Protein AF-S8CCN7-F1 (afdb_monomer_lite)

Secondary structure (DSSP, 8-state):
--HHHHHHHHHHHHHHHHHHHHHHHHSS---SSSSTHHHHHHHHHHHHHHHHHHHHHHHHHHHHHHHTT--HHHHHHHHHHHHHHHHHHHHHH--HHHHHHHHHHHHHHHHTTTTTT-TT-HHHHHHHHHHHHHHHHHHHHTT-HHHHHHHHHHHHHHHHHHHHHHHHHHHHHHHHHHHHHTT--

Structure (mmCIF, N/CA/C/O backbone):
data_AF-S8CCN7-F1
#
_entry.id   AF-S8CCN7-F1
#
loop_
_atom_site.group_PDB
_atom_site.id
_atom_site.type_symbol
_atom_site.label_atom_id
_atom_site.label_alt_id
_atom_site.label_comp_id
_atom_site.label_asym_id
_atom_site.label_entity_id
_atom_site.label_seq_id
_atom_site.pdbx_PDB_ins_code
_atom_site.Cartn_x
_atom_site.Cartn_y
_atom_site.Cartn_z
_atom_site.occupancy
_atom_site.B_iso_or_equiv
_atom_site.auth_seq_id
_atom_site.auth_comp_id
_atom_site.auth_asym_id
_atom_site.auth_atom_id
_atom_site.pdbx_PDB_model_num
ATOM 1 N N . MET A 1 1 ? -3.516 14.968 30.186 1.00 49.75 1 MET A N 1
ATOM 2 C CA . MET A 1 1 ? -3.535 14.458 28.794 1.00 49.75 1 MET A CA 1
ATOM 3 C C . MET A 1 1 ? -3.149 12.986 28.810 1.00 49.75 1 MET A C 1
ATOM 5 O O . MET A 1 1 ? -2.121 12.656 29.384 1.00 49.75 1 MET A O 1
ATOM 9 N N . SER A 1 2 ? -3.995 12.094 28.286 1.00 58.38 2 SER A N 1
ATOM 10 C CA . SER A 1 2 ? -3.750 10.644 28.341 1.00 58.38 2 SER A CA 1
ATOM 11 C C . SER A 1 2 ? -2.567 10.245 27.453 1.00 58.38 2 SER A C 1
ATOM 13 O O . SER A 1 2 ? -2.452 10.704 26.318 1.00 58.38 2 SER A O 1
ATOM 15 N N . LYS A 1 3 ? -1.718 9.335 27.942 1.00 61.88 3 LYS A N 1
ATOM 16 C CA . LYS A 1 3 ? -0.540 8.791 27.238 1.00 61.88 3 LYS A CA 1
ATOM 17 C C . LYS A 1 3 ? -0.885 8.142 25.880 1.00 61.88 3 LYS A C 1
ATOM 19 O O . LYS A 1 3 ? -0.005 7.988 25.042 1.00 61.88 3 LYS A O 1
ATOM 24 N N . GLY A 1 4 ? -2.146 7.758 25.651 1.00 65.00 4 GLY A N 1
ATOM 25 C CA . GLY A 1 4 ? -2.631 7.228 24.365 1.00 65.00 4 GLY A CA 1
ATOM 26 C C . GLY A 1 4 ? -2.910 8.293 23.294 1.00 65.00 4 GLY A C 1
ATOM 27 O O . GLY A 1 4 ? -2.811 8.002 22.101 1.00 65.00 4 GLY A O 1
ATOM 28 N N . ASP A 1 5 ? -3.202 9.529 23.705 1.00 74.00 5 ASP A N 1
ATOM 29 C CA . ASP A 1 5 ? -3.479 10.647 22.792 1.00 74.00 5 ASP A CA 1
ATOM 30 C C . ASP A 1 5 ? -2.179 11.180 22.160 1.00 74.00 5 ASP A C 1
ATOM 32 O O . ASP A 1 5 ? -2.113 11.465 20.964 1.00 74.00 5 ASP A O 1
ATOM 36 N N . ASP A 1 6 ? -1.095 11.194 22.940 1.00 87.31 6 ASP A N 1
ATOM 37 C CA . ASP A 1 6 ? 0.254 11.550 22.479 1.00 87.31 6 ASP A CA 1
ATOM 38 C C . ASP A 1 6 ? 0.802 10.564 21.425 1.00 87.31 6 ASP A C 1
ATOM 40 O O . ASP A 1 6 ? 1.363 10.956 20.396 1.00 87.31 6 ASP A O 1
ATOM 44 N N . VAL A 1 7 ? 0.546 9.266 21.624 1.00 91.00 7 VAL A N 1
ATOM 45 C CA . VAL A 1 7 ? 0.937 8.202 20.685 1.00 91.00 7 VAL A CA 1
ATOM 46 C C . VAL A 1 7 ? 0.217 8.346 19.342 1.00 91.00 7 VAL A C 1
ATOM 48 O O . VAL A 1 7 ? 0.836 8.223 18.283 1.00 91.00 7 VAL A O 1
ATOM 51 N N . SER A 1 8 ? -1.086 8.641 19.371 1.00 91.38 8 SER A N 1
ATOM 52 C CA . SER A 1 8 ? -1.889 8.842 18.158 1.00 91.38 8 SER A CA 1
ATOM 53 C C . SER A 1 8 ? -1.428 10.074 17.372 1.00 91.38 8 SER A C 1
ATOM 55 O O . SER A 1 8 ? -1.201 9.993 16.163 1.00 91.38 8 SER A O 1
ATOM 57 N N . LYS A 1 9 ? -1.193 11.200 18.058 1.00 92.44 9 LYS A N 1
ATOM 58 C CA . LYS A 1 9 ? -0.672 12.436 17.448 1.00 92.44 9 LYS A CA 1
ATOM 59 C C . LYS A 1 9 ? 0.692 12.221 16.798 1.00 92.44 9 LYS A C 1
ATOM 61 O O . LYS A 1 9 ? 0.896 12.608 15.647 1.00 92.44 9 LYS A O 1
ATOM 66 N N . THR A 1 10 ? 1.597 11.539 17.497 1.00 94.06 10 THR A N 1
ATOM 67 C CA . THR A 1 10 ? 2.922 11.197 16.968 1.00 94.06 10 THR A CA 1
ATOM 68 C C . THR A 1 10 ? 2.819 10.306 15.730 1.00 94.06 10 THR A C 1
ATOM 70 O O . THR A 1 10 ? 3.492 10.559 14.729 1.00 94.06 10 THR A O 1
ATOM 73 N N . PHE A 1 11 ? 1.950 9.291 15.759 1.00 95.00 11 PHE A N 1
ATOM 74 C CA . PHE A 1 11 ? 1.712 8.422 14.608 1.00 95.00 11 PHE A CA 1
ATOM 75 C C . PHE A 1 11 ? 1.198 9.202 13.392 1.00 95.00 11 PHE A C 1
ATOM 77 O O . PHE A 1 11 ? 1.759 9.058 12.306 1.00 95.00 11 PHE A O 1
ATOM 84 N N . ARG A 1 12 ? 0.197 10.077 13.570 1.00 93.94 12 ARG A N 1
ATOM 85 C CA . ARG A 1 12 ? -0.332 10.914 12.479 1.00 93.94 12 ARG A CA 1
ATOM 86 C C . ARG A 1 12 ? 0.737 11.838 11.899 1.00 93.94 12 ARG A C 1
ATOM 88 O O . ARG A 1 12 ? 0.907 11.877 10.684 1.00 93.94 12 ARG A O 1
ATOM 95 N N . ALA A 1 13 ? 1.534 12.487 12.746 1.00 95.25 13 ALA A N 1
ATOM 96 C CA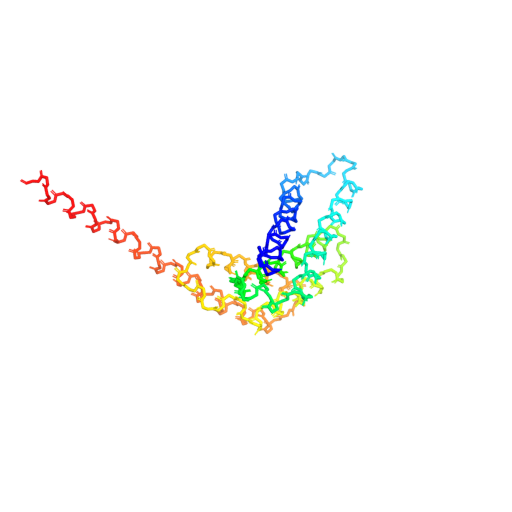 . ALA A 1 13 ? 2.633 13.339 12.292 1.00 95.25 13 ALA A CA 1
ATOM 97 C C . ALA A 1 13 ? 3.693 12.559 11.487 1.00 95.25 13 ALA A C 1
ATOM 99 O O . ALA A 1 13 ? 4.213 13.056 10.482 1.00 95.25 13 ALA A O 1
ATOM 100 N N . LEU A 1 14 ? 4.014 11.324 11.898 1.00 95.44 14 LEU A N 1
ATOM 101 C CA . LEU A 1 14 ? 4.907 10.439 11.144 1.00 95.44 14 LEU A CA 1
ATOM 102 C C . LEU A 1 14 ? 4.294 10.027 9.799 1.00 95.44 14 LEU A C 1
ATOM 104 O O . LEU A 1 14 ? 5.003 10.050 8.791 1.00 95.44 14 LEU A O 1
ATOM 108 N N . ALA A 1 15 ? 3.003 9.688 9.779 1.00 94.06 15 ALA A N 1
ATOM 109 C CA . ALA A 1 15 ? 2.279 9.291 8.575 1.00 94.06 15 ALA A CA 1
ATOM 110 C C . ALA A 1 15 ? 2.236 10.425 7.546 1.00 94.06 15 ALA A C 1
ATOM 112 O O . ALA A 1 15 ? 2.647 10.237 6.402 1.00 94.06 15 ALA A O 1
ATOM 113 N N . GLU A 1 16 ? 1.860 11.631 7.966 1.00 94.12 16 GLU A N 1
ATOM 114 C CA . GLU A 1 16 ? 1.855 12.803 7.095 1.00 94.12 16 GLU A CA 1
ATOM 115 C C . GLU A 1 16 ? 3.254 13.148 6.572 1.00 94.12 16 GLU A C 1
ATOM 117 O O . GLU A 1 16 ? 3.427 13.497 5.405 1.00 94.12 16 GLU A O 1
ATOM 122 N N . LYS A 1 17 ? 4.285 13.041 7.420 1.00 93.81 17 LYS A N 1
ATOM 123 C CA . LYS A 1 17 ? 5.671 13.283 7.000 1.00 93.81 17 LYS A CA 1
ATOM 124 C C . LYS A 1 17 ? 6.129 12.266 5.953 1.00 93.81 17 LYS A C 1
ATOM 126 O O . LYS A 1 17 ? 6.856 12.647 5.033 1.00 93.81 17 LYS A O 1
ATOM 131 N N . ALA A 1 18 ? 5.739 11.001 6.097 1.00 93.56 18 ALA A N 1
ATOM 132 C CA . ALA A 1 18 ? 6.031 9.956 5.124 1.00 93.56 18 ALA A CA 1
ATOM 133 C C . ALA A 1 18 ? 5.281 10.197 3.804 1.00 93.56 18 ALA A C 1
ATOM 135 O O . ALA A 1 18 ? 5.908 10.154 2.748 1.00 93.56 18 ALA A O 1
ATOM 136 N N . GLU A 1 19 ? 3.995 10.558 3.858 1.00 91.50 19 GLU A N 1
ATOM 137 C CA . GLU A 1 19 ? 3.186 10.826 2.662 1.00 91.50 19 GLU A CA 1
ATOM 138 C C . GLU A 1 19 ? 3.668 12.068 1.900 1.00 91.50 19 GLU A C 1
ATOM 140 O O . GLU A 1 19 ? 3.798 12.020 0.680 1.00 91.50 19 GLU A O 1
ATOM 145 N N . ARG A 1 20 ? 4.039 13.159 2.589 1.00 90.31 20 ARG A N 1
ATOM 146 C CA . ARG A 1 20 ? 4.643 14.339 1.935 1.00 90.31 20 ARG A CA 1
ATOM 147 C C . ARG A 1 20 ? 5.907 13.967 1.162 1.00 90.31 20 ARG A C 1
ATOM 149 O O . ARG A 1 20 ? 6.091 14.382 0.024 1.00 90.31 20 ARG A O 1
ATOM 156 N N . LYS A 1 21 ? 6.765 13.142 1.768 1.00 88.62 21 LYS A N 1
ATOM 157 C CA . LYS A 1 21 ? 7.971 12.622 1.112 1.00 88.62 21 LYS A CA 1
ATOM 158 C C . LYS A 1 21 ? 7.631 11.714 -0.071 1.00 88.62 21 LYS A C 1
ATOM 160 O O . LYS A 1 21 ? 8.302 11.788 -1.095 1.00 88.62 21 LYS A O 1
ATOM 165 N N . PHE A 1 22 ? 6.595 10.888 0.061 1.00 87.00 22 PHE A N 1
ATOM 166 C CA . PHE A 1 22 ? 6.109 10.018 -1.005 1.00 87.00 22 PHE A CA 1
ATOM 167 C C . PHE A 1 22 ? 5.604 10.810 -2.215 1.00 87.00 22 PHE A C 1
ATOM 169 O O . PHE A 1 22 ? 5.966 10.491 -3.347 1.00 87.00 22 PHE A O 1
ATOM 176 N N . ALA A 1 23 ? 4.807 11.856 -1.984 1.00 84.38 23 ALA A N 1
ATOM 177 C CA . ALA A 1 23 ? 4.269 12.713 -3.037 1.00 84.38 23 ALA A CA 1
ATOM 178 C C . ALA A 1 23 ? 5.390 13.337 -3.882 1.00 84.38 23 ALA A C 1
ATOM 180 O O . ALA A 1 23 ? 5.355 13.238 -5.104 1.00 84.38 23 ALA A O 1
ATOM 181 N N . CYS A 1 24 ? 6.456 13.834 -3.243 1.00 77.12 24 CYS A N 1
ATOM 182 C CA . CYS A 1 24 ? 7.631 14.359 -3.946 1.00 77.12 24 CYS A CA 1
ATOM 183 C C . CYS A 1 24 ? 8.301 13.339 -4.885 1.00 77.12 24 CYS A C 1
ATOM 185 O O . CYS A 1 24 ? 8.854 13.733 -5.904 1.00 77.12 24 CYS A O 1
ATOM 187 N N . VAL A 1 25 ? 8.270 12.041 -4.560 1.00 71.75 25 VAL A N 1
ATOM 188 C CA . VAL A 1 25 ? 8.833 10.988 -5.428 1.00 71.75 25 VAL A CA 1
ATOM 189 C C . VAL A 1 25 ? 7.899 10.635 -6.575 1.00 71.75 25 VAL A C 1
ATOM 191 O O . VAL A 1 25 ? 8.372 10.333 -7.667 1.00 71.75 25 VAL A O 1
ATOM 194 N N . ARG A 1 26 ? 6.587 10.651 -6.331 1.00 69.00 26 ARG A N 1
ATOM 195 C CA . ARG A 1 26 ? 5.574 10.381 -7.356 1.00 69.00 26 ARG A CA 1
ATOM 196 C C . ARG A 1 26 ? 5.530 11.487 -8.410 1.00 69.00 26 ARG A C 1
ATOM 198 O O . ARG A 1 26 ? 5.395 11.177 -9.585 1.00 69.00 26 ARG A O 1
ATOM 205 N N . ASP A 1 27 ? 5.628 12.740 -7.977 1.00 66.00 27 ASP A N 1
ATOM 206 C CA . ASP A 1 27 ? 5.422 13.917 -8.828 1.00 66.00 27 ASP A CA 1
ATOM 207 C C . ASP A 1 27 ? 6.727 14.398 -9.505 1.00 66.00 27 ASP A C 1
ATOM 209 O O . ASP A 1 27 ? 6.722 15.379 -10.245 1.00 66.00 27 ASP A O 1
ATOM 213 N N . ALA A 1 28 ? 7.854 13.712 -9.275 1.00 60.56 28 ALA A N 1
ATOM 214 C CA . ALA A 1 28 ? 9.127 14.025 -9.918 1.00 60.56 28 ALA A CA 1
ATOM 215 C C . ALA A 1 28 ? 9.116 13.615 -11.411 1.00 60.56 28 ALA A C 1
ATOM 217 O O . ALA A 1 28 ? 8.760 12.473 -11.720 1.00 60.56 28 ALA A O 1
ATOM 218 N N . PRO A 1 29 ? 9.535 14.493 -12.346 1.00 54.28 29 PRO A N 1
ATOM 219 C CA . PRO A 1 29 ? 9.544 14.175 -13.770 1.00 54.28 29 PRO A CA 1
ATOM 220 C C . PRO A 1 29 ? 10.466 12.988 -14.093 1.00 54.28 29 PRO A C 1
ATOM 222 O O . PRO A 1 29 ? 11.625 12.951 -13.683 1.00 54.28 29 PRO A O 1
ATOM 225 N N . LEU A 1 30 ? 9.963 12.042 -14.891 1.00 53.56 30 LEU A N 1
ATOM 226 C CA . LEU A 1 30 ? 10.676 10.842 -15.359 1.00 53.56 30 LEU A CA 1
ATOM 227 C C . LEU A 1 30 ? 11.621 11.116 -16.550 1.00 53.56 30 LEU A C 1
ATOM 229 O O . LEU A 1 30 ? 11.896 10.212 -17.336 1.00 53.56 30 LEU A O 1
ATOM 233 N N . HIS A 1 31 ? 12.090 12.354 -16.743 1.00 52.34 31 HIS A N 1
ATOM 234 C CA . HIS A 1 31 ? 12.816 12.695 -17.968 1.00 52.34 31 HIS A CA 1
ATOM 235 C C . HIS A 1 31 ? 14.206 12.019 -18.023 1.00 52.34 31 HIS A C 1
ATOM 237 O O . HIS A 1 31 ? 14.948 12.101 -17.041 1.00 52.34 31 HIS A O 1
ATOM 243 N N . PRO A 1 32 ? 14.599 11.381 -19.148 1.00 47.88 32 PRO A N 1
ATOM 244 C CA . PRO A 1 32 ? 15.763 10.483 -19.184 1.00 47.88 32 PRO A CA 1
ATOM 245 C C . PRO A 1 32 ? 17.115 11.189 -19.371 1.00 47.88 32 PRO A C 1
ATOM 247 O O . PRO A 1 32 ? 18.158 10.549 -19.280 1.00 47.88 32 PRO A O 1
ATOM 250 N N . TYR A 1 33 ? 17.124 12.495 -19.642 1.00 50.03 33 TYR A N 1
ATOM 251 C CA . TYR A 1 33 ? 18.334 13.242 -19.988 1.00 50.03 33 TYR A CA 1
ATOM 252 C C . TYR A 1 33 ? 18.689 14.242 -18.887 1.00 50.03 33 TYR A C 1
ATOM 254 O O . TYR A 1 33 ? 18.195 15.364 -18.870 1.00 50.03 33 TYR A O 1
ATOM 262 N N . GLY A 1 34 ? 19.569 13.828 -17.974 1.00 42.38 34 GLY A N 1
ATOM 263 C CA . GLY A 1 34 ? 20.321 14.752 -17.122 1.00 42.38 34 GLY A CA 1
ATOM 264 C C . GLY A 1 34 ? 20.433 14.305 -15.672 1.00 42.38 34 GLY A C 1
ATOM 265 O O . GLY A 1 34 ? 19.549 14.586 -14.884 1.00 42.38 34 GLY A O 1
ATOM 266 N N . GLY A 1 35 ? 21.522 13.631 -15.291 1.00 47.31 35 GLY A N 1
ATOM 267 C CA . GLY A 1 35 ? 22.090 13.657 -13.925 1.00 47.31 35 GLY A CA 1
ATOM 268 C C . GLY A 1 35 ? 21.231 13.239 -12.709 1.00 47.31 35 GLY A C 1
ATOM 269 O O . GLY A 1 35 ? 21.732 13.254 -11.586 1.00 47.31 35 GLY A O 1
ATOM 270 N N . PHE A 1 36 ? 19.963 12.854 -12.877 1.00 52.34 36 PHE A N 1
ATOM 271 C CA . PHE A 1 36 ? 19.000 12.678 -11.780 1.00 52.34 36 PHE A CA 1
ATOM 272 C C . PHE A 1 36 ? 19.089 11.326 -11.050 1.00 52.34 36 PHE A C 1
ATOM 274 O O . PHE A 1 36 ? 18.435 11.153 -10.021 1.00 52.34 36 PHE A O 1
ATOM 281 N N . GLY A 1 37 ? 19.902 10.372 -11.520 1.00 55.53 37 GLY A N 1
ATOM 282 C CA . GLY A 1 37 ? 19.988 9.019 -10.945 1.00 55.53 37 GLY A CA 1
ATOM 283 C C . GLY A 1 37 ? 20.401 8.980 -9.464 1.00 55.53 37 GLY A C 1
ATOM 284 O O . GLY A 1 37 ? 19.784 8.268 -8.665 1.00 55.53 37 GLY A O 1
ATOM 285 N N . LEU A 1 38 ? 21.380 9.804 -9.059 1.00 56.19 38 LEU A N 1
ATOM 286 C CA . LEU A 1 38 ? 21.781 9.911 -7.648 1.00 56.19 38 LEU A CA 1
ATOM 287 C C . LEU A 1 38 ? 20.693 10.577 -6.800 1.00 56.19 38 LEU A C 1
ATOM 289 O O . LEU A 1 38 ? 20.313 10.045 -5.757 1.00 56.19 38 LEU A O 1
ATOM 293 N N . HIS A 1 39 ? 20.150 11.707 -7.259 1.00 60.34 39 HIS A N 1
ATOM 294 C CA . HIS A 1 39 ? 19.103 12.441 -6.543 1.00 60.34 39 HIS A CA 1
ATOM 295 C C . HIS A 1 39 ? 17.882 11.549 -6.291 1.00 60.34 39 HIS A C 1
ATOM 297 O O . HIS A 1 39 ? 17.375 11.487 -5.172 1.00 60.34 39 HIS A O 1
ATOM 303 N N . GLN A 1 40 ? 17.462 10.773 -7.291 1.00 65.44 40 GLN A N 1
ATOM 304 C CA . GLN A 1 40 ? 16.336 9.846 -7.187 1.00 65.44 40 GLN A CA 1
ATOM 305 C C . GLN A 1 40 ? 16.582 8.675 -6.224 1.00 65.44 40 GLN A C 1
ATOM 307 O O . GLN A 1 40 ? 15.655 8.280 -5.509 1.00 65.44 40 GLN A O 1
ATOM 312 N N . THR A 1 41 ? 17.812 8.163 -6.155 1.00 70.38 41 THR A N 1
ATOM 313 C CA . THR A 1 41 ? 18.219 7.151 -5.166 1.00 70.38 41 THR A CA 1
ATOM 314 C C . THR A 1 41 ? 18.186 7.730 -3.748 1.00 70.38 41 THR A C 1
ATOM 316 O O . THR A 1 41 ? 17.607 7.129 -2.840 1.00 70.38 41 THR A O 1
ATOM 319 N N . HIS A 1 42 ? 18.695 8.951 -3.552 1.00 76.12 42 HIS A N 1
ATOM 320 C CA . HIS A 1 42 ? 18.599 9.656 -2.269 1.00 76.12 42 HIS A CA 1
ATOM 321 C C . HIS A 1 42 ? 17.146 9.918 -1.847 1.00 76.12 42 HIS A C 1
ATOM 323 O O . HIS A 1 42 ? 16.803 9.741 -0.674 1.00 76.12 42 HIS A O 1
ATOM 329 N N . PHE A 1 43 ? 16.265 10.292 -2.782 1.00 79.12 43 PHE A N 1
ATOM 330 C CA . PHE A 1 43 ? 14.839 10.435 -2.494 1.00 79.12 43 PHE A CA 1
ATOM 331 C C . PHE A 1 43 ? 14.219 9.106 -2.058 1.00 79.12 43 PHE A C 1
ATOM 333 O O . PHE A 1 43 ? 13.578 9.074 -1.007 1.00 79.12 43 PHE A O 1
ATOM 340 N N . PHE A 1 44 ? 14.465 8.009 -2.786 1.00 82.75 44 PHE A N 1
ATOM 341 C CA . PHE A 1 44 ? 13.994 6.673 -2.407 1.00 82.75 44 PHE A CA 1
ATOM 342 C C . PHE A 1 44 ? 14.415 6.312 -0.977 1.00 82.75 44 PHE A C 1
ATOM 344 O O . PHE A 1 44 ? 13.552 6.019 -0.149 1.00 82.75 44 PHE A O 1
ATOM 351 N N . HIS A 1 45 ? 15.704 6.433 -0.642 1.00 86.81 45 HIS A N 1
ATOM 352 C CA . HIS A 1 45 ? 16.194 6.150 0.711 1.00 86.81 45 HIS A CA 1
ATOM 353 C C . HIS A 1 45 ? 15.518 7.019 1.778 1.00 86.81 45 HIS A C 1
ATOM 355 O O . HIS A 1 45 ? 15.176 6.530 2.857 1.00 86.81 45 HIS A O 1
ATOM 361 N N . ASN A 1 46 ? 15.278 8.298 1.484 1.00 89.56 46 ASN A N 1
ATOM 362 C CA . ASN A 1 46 ? 14.624 9.222 2.406 1.00 89.56 46 ASN A CA 1
ATOM 363 C C . ASN A 1 46 ? 13.153 8.872 2.665 1.00 89.56 46 ASN A C 1
ATOM 365 O O . ASN A 1 46 ? 12.696 8.975 3.809 1.00 89.56 46 ASN A O 1
ATOM 369 N N . VAL A 1 47 ? 12.404 8.486 1.627 1.00 92.19 47 VAL A N 1
ATOM 370 C CA . VAL A 1 47 ? 10.999 8.072 1.769 1.00 92.19 47 VAL A CA 1
ATOM 371 C C . VAL A 1 47 ? 10.923 6.716 2.456 1.00 92.19 47 VAL A C 1
ATOM 373 O O . VAL A 1 47 ? 10.180 6.564 3.425 1.00 92.19 47 VAL A O 1
ATOM 376 N N . PHE A 1 48 ? 11.754 5.764 2.030 1.00 91.25 48 PHE A N 1
ATOM 377 C CA . PHE A 1 48 ? 11.820 4.432 2.616 1.00 91.25 48 PHE A CA 1
ATOM 378 C C . PHE A 1 48 ? 12.123 4.504 4.114 1.00 91.25 48 PHE A C 1
ATOM 380 O O . PHE A 1 48 ? 11.359 3.986 4.922 1.00 91.25 48 PHE A O 1
ATOM 387 N N . LYS A 1 49 ? 13.140 5.277 4.521 1.00 94.06 49 LYS A N 1
ATOM 388 C CA . LYS A 1 49 ? 13.466 5.502 5.940 1.00 94.06 49 LYS A CA 1
ATOM 389 C C . LYS A 1 49 ? 12.293 6.089 6.734 1.00 94.06 49 LYS A C 1
ATOM 391 O O . LYS A 1 49 ? 12.104 5.726 7.897 1.00 94.06 49 LYS A O 1
ATOM 396 N N . ALA A 1 50 ? 11.505 6.987 6.137 1.00 95.62 50 ALA A N 1
ATOM 397 C CA . ALA A 1 50 ? 10.324 7.552 6.787 1.00 95.62 50 ALA A CA 1
ATOM 398 C C . ALA A 1 50 ? 9.228 6.494 7.002 1.00 95.62 50 ALA A C 1
ATOM 400 O O . ALA A 1 50 ? 8.717 6.383 8.118 1.00 95.62 50 ALA A O 1
ATOM 401 N N . TYR A 1 51 ? 8.924 5.677 5.987 1.00 94.69 51 TYR A N 1
ATOM 402 C CA . TYR A 1 51 ? 7.946 4.593 6.117 1.00 94.69 51 TYR A CA 1
ATOM 403 C C . TYR A 1 51 ? 8.420 3.470 7.039 1.00 94.69 51 TYR A C 1
ATOM 405 O O . TYR A 1 51 ? 7.622 2.989 7.835 1.00 94.69 51 TYR A O 1
ATOM 413 N N . THR A 1 52 ? 9.699 3.090 7.027 1.00 93.19 52 THR A N 1
ATOM 414 C CA . THR A 1 52 ? 10.237 2.085 7.960 1.00 93.19 52 THR A CA 1
ATOM 415 C C . THR A 1 52 ? 10.112 2.556 9.407 1.00 93.19 52 THR A C 1
ATOM 417 O O . THR A 1 52 ? 9.710 1.785 10.279 1.00 93.19 52 THR A O 1
ATOM 420 N N . ARG A 1 53 ? 10.389 3.841 9.676 1.00 95.75 53 ARG A N 1
ATOM 421 C CA . ARG A 1 53 ? 10.184 4.433 11.007 1.00 95.75 53 ARG A CA 1
ATOM 422 C C . ARG A 1 53 ? 8.707 4.424 11.408 1.00 95.75 53 ARG A C 1
ATOM 424 O O . ARG A 1 53 ? 8.402 4.054 12.538 1.00 95.75 53 ARG A O 1
ATOM 431 N N . LEU A 1 54 ? 7.810 4.811 10.501 1.00 96.25 54 LEU A N 1
ATOM 432 C CA . LEU A 1 54 ? 6.362 4.780 10.728 1.00 96.25 54 LEU A CA 1
ATOM 433 C C . LEU A 1 54 ? 5.865 3.354 11.012 1.00 96.25 54 LEU A C 1
ATOM 435 O O . LEU A 1 54 ? 5.134 3.131 11.974 1.00 96.25 54 LEU A O 1
ATOM 439 N N . TRP A 1 55 ? 6.304 2.384 10.210 1.00 94.44 55 TRP A N 1
ATOM 440 C CA . TRP A 1 55 ? 5.941 0.976 10.341 1.00 94.44 55 TRP A CA 1
ATOM 441 C C . TRP A 1 55 ? 6.413 0.385 11.669 1.00 94.44 55 TRP A C 1
ATOM 443 O O . TRP A 1 55 ? 5.649 -0.288 12.358 1.00 94.44 55 TRP A O 1
ATOM 453 N N . LYS A 1 56 ? 7.655 0.678 12.072 1.00 95.62 56 LYS A N 1
ATOM 454 C CA . LYS A 1 56 ? 8.186 0.275 13.378 1.00 95.62 56 LYS A CA 1
ATOM 455 C C . LYS A 1 56 ? 7.373 0.887 14.523 1.00 95.62 56 LYS A C 1
ATOM 457 O O . LYS A 1 56 ? 6.923 0.156 15.399 1.00 95.62 56 LYS A O 1
ATOM 462 N N . TYR A 1 57 ? 7.096 2.192 14.457 1.00 96.06 57 TYR A N 1
ATOM 463 C CA . TYR A 1 57 ? 6.317 2.888 15.483 1.00 96.06 57 TYR A CA 1
ATOM 464 C C . TYR A 1 57 ? 4.910 2.298 15.652 1.00 96.06 57 TYR A C 1
ATOM 466 O O . TYR A 1 57 ? 4.451 2.128 16.785 1.00 96.06 57 TYR A O 1
ATOM 474 N N . GLN A 1 58 ? 4.237 1.948 14.546 1.00 95.19 58 GLN A N 1
ATOM 475 C CA . GLN A 1 58 ? 2.912 1.327 14.619 1.00 95.19 58 GLN A CA 1
ATOM 476 C C . GLN A 1 58 ? 2.975 -0.051 15.277 1.00 95.19 58 GLN A C 1
ATOM 478 O O . GLN A 1 58 ? 2.140 -0.351 16.122 1.00 95.19 58 GLN A O 1
ATOM 483 N N . GLN A 1 59 ? 3.970 -0.878 14.938 1.00 93.75 59 GLN A N 1
ATOM 484 C CA . GLN A 1 59 ? 4.102 -2.220 15.515 1.00 93.75 59 GLN A CA 1
ATOM 485 C C . GLN A 1 59 ? 4.325 -2.170 17.032 1.00 93.75 59 GLN A C 1
ATOM 487 O O . GLN A 1 59 ? 3.668 -2.905 17.764 1.00 93.75 59 GLN A O 1
ATOM 492 N N . GLU A 1 60 ? 5.176 -1.258 17.506 1.00 95.50 60 GLU A N 1
ATOM 493 C CA . GLU A 1 60 ? 5.491 -1.092 18.933 1.00 95.50 60 GLU A CA 1
ATOM 494 C C . GLU A 1 60 ? 4.314 -0.535 19.752 1.00 95.50 60 GLU A C 1
ATOM 496 O O . GLU A 1 60 ? 4.180 -0.832 20.938 1.00 95.50 60 GLU A O 1
ATOM 501 N N . ASN A 1 61 ? 3.437 0.264 19.135 1.00 94.00 61 ASN A N 1
ATOM 502 C CA . ASN A 1 61 ? 2.340 0.954 19.824 1.00 94.00 61 ASN A CA 1
ATOM 503 C C . ASN A 1 61 ? 0.945 0.472 19.402 1.00 94.00 61 ASN A C 1
ATOM 505 O O . ASN A 1 61 ? -0.058 1.125 19.699 1.00 94.00 61 ASN A O 1
ATOM 509 N N . ARG A 1 62 ? 0.867 -0.684 18.736 1.00 90.06 62 ARG A N 1
ATOM 510 C CA . ARG A 1 62 ? -0.330 -1.182 18.049 1.00 90.06 62 ARG A CA 1
ATOM 511 C C . ARG A 1 62 ? -1.590 -1.189 18.919 1.00 90.06 62 ARG A C 1
ATOM 513 O O . ARG A 1 62 ? -2.631 -0.712 18.479 1.00 90.06 62 ARG A O 1
ATOM 520 N N . ALA A 1 63 ? -1.497 -1.702 20.147 1.00 91.38 63 ALA A N 1
ATOM 521 C CA . ALA A 1 63 ? -2.641 -1.788 21.060 1.00 91.38 63 ALA A CA 1
ATOM 522 C C . ALA A 1 63 ? -3.201 -0.402 21.422 1.00 91.38 63 ALA A C 1
ATOM 524 O O . ALA A 1 63 ? -4.410 -0.189 21.391 1.00 91.38 63 ALA A O 1
ATOM 525 N N . LYS A 1 64 ? -2.315 0.565 21.692 1.00 93.75 64 LYS A N 1
ATOM 526 C CA . LYS A 1 64 ? -2.702 1.946 22.011 1.00 93.75 64 LYS A CA 1
ATOM 527 C C . LYS A 1 64 ? -3.298 2.647 20.797 1.00 93.75 64 LYS A C 1
ATOM 529 O O . LYS A 1 64 ? -4.289 3.346 20.932 1.00 93.75 64 LYS A O 1
ATOM 534 N N . LEU A 1 65 ? -2.721 2.435 19.615 1.00 92.44 65 LEU A N 1
ATOM 535 C CA . LEU A 1 65 ? -3.230 3.023 18.378 1.00 92.44 65 LEU A CA 1
ATOM 536 C C . LEU A 1 65 ? -4.631 2.505 18.040 1.00 92.44 65 LEU A C 1
ATOM 538 O O . LEU A 1 65 ? -5.497 3.307 17.704 1.00 92.44 65 LEU A O 1
ATOM 542 N N . MET A 1 66 ? -4.876 1.198 18.191 1.00 90.56 66 MET A N 1
ATOM 543 C CA . MET A 1 66 ? -6.218 0.634 18.018 1.00 90.56 66 MET A CA 1
ATOM 544 C C . MET A 1 66 ? -7.211 1.192 19.043 1.00 90.56 66 MET A C 1
ATOM 546 O O . MET A 1 66 ? -8.317 1.563 18.664 1.00 90.56 66 MET A O 1
ATOM 550 N N . ALA A 1 67 ? -6.811 1.328 20.313 1.00 90.62 67 ALA A N 1
ATOM 551 C CA . ALA 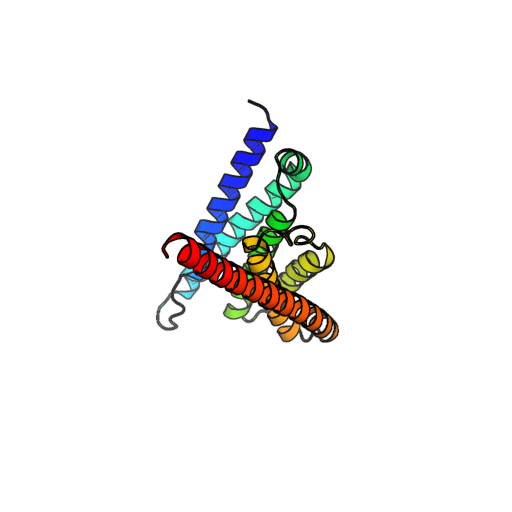A 1 67 ? -7.650 1.952 21.341 1.00 90.62 67 ALA A CA 1
ATOM 552 C C . ALA A 1 67 ? -7.966 3.430 21.036 1.00 90.62 67 ALA A C 1
ATOM 554 O O . ALA A 1 67 ? -9.053 3.905 21.346 1.00 90.62 67 ALA A O 1
ATOM 555 N N . SER A 1 68 ? -7.046 4.139 20.377 1.00 90.56 68 SER A N 1
ATOM 556 C CA . SER A 1 68 ? -7.230 5.518 19.907 1.00 90.56 68 SER A CA 1
ATOM 557 C C . SER A 1 68 ? -7.966 5.624 18.557 1.00 90.56 68 SER A C 1
ATOM 559 O O . SER A 1 68 ? -8.042 6.717 17.995 1.00 90.56 68 SER A O 1
ATOM 561 N N . GLY A 1 69 ? -8.497 4.517 18.022 1.00 89.69 69 GLY A N 1
ATOM 562 C CA . GLY A 1 69 ? -9.350 4.499 16.830 1.00 89.69 69 GLY A CA 1
ATOM 563 C C . GLY A 1 69 ? -8.653 4.206 15.497 1.00 89.69 69 GLY A C 1
ATOM 564 O O . GLY A 1 69 ? -9.315 4.307 14.463 1.00 89.69 69 GLY A O 1
ATOM 565 N N . LEU A 1 70 ? -7.365 3.828 15.494 1.00 91.25 70 LEU A N 1
ATOM 566 C CA . LEU A 1 70 ? -6.650 3.431 14.274 1.00 91.25 70 LEU A CA 1
ATOM 567 C C . LEU A 1 70 ? -7.347 2.240 13.608 1.00 91.25 70 LEU A C 1
ATOM 569 O O . LEU A 1 70 ? -7.492 1.168 14.203 1.00 91.25 70 LEU A O 1
ATOM 573 N N . GLN A 1 71 ? -7.726 2.414 12.350 1.00 91.56 71 GLN A N 1
ATOM 574 C CA . GLN A 1 71 ? -8.428 1.408 11.574 1.00 91.56 71 GLN A CA 1
ATOM 575 C C . GLN A 1 71 ? -7.459 0.451 10.875 1.00 91.56 71 GLN A C 1
ATOM 577 O O . GLN A 1 71 ? -6.325 0.785 10.527 1.00 91.56 71 GLN A O 1
ATOM 582 N N . ARG A 1 72 ? -7.926 -0.773 10.605 1.00 92.19 72 ARG A N 1
ATOM 583 C CA . ARG A 1 72 ? -7.121 -1.798 9.916 1.00 92.19 72 ARG A CA 1
ATOM 584 C C . ARG A 1 72 ? -6.705 -1.362 8.510 1.00 92.19 72 ARG A C 1
ATOM 586 O O . ARG A 1 72 ? -5.563 -1.609 8.123 1.00 92.19 72 ARG A O 1
ATOM 593 N N . TRP A 1 73 ? -7.589 -0.683 7.782 1.00 92.75 73 TRP A N 1
ATOM 594 C CA . TRP A 1 73 ? -7.317 -0.237 6.416 1.00 92.75 73 TRP A CA 1
ATOM 595 C C . TRP A 1 73 ? -6.189 0.803 6.354 1.00 92.75 73 TRP A C 1
ATOM 597 O O . TRP A 1 73 ? -5.434 0.803 5.387 1.00 92.75 73 TRP A O 1
ATOM 607 N N . GLU A 1 74 ? -6.001 1.623 7.396 1.00 93.06 74 GLU A N 1
ATOM 608 C CA . GLU A 1 74 ? -4.898 2.598 7.471 1.00 93.06 74 GLU A CA 1
ATOM 609 C C . GLU A 1 74 ? -3.538 1.885 7.503 1.00 93.06 74 GLU A C 1
ATOM 611 O O . GLU A 1 74 ? -2.571 2.303 6.867 1.00 93.06 74 GLU A O 1
ATOM 616 N N . ILE A 1 75 ? -3.471 0.742 8.189 1.00 93.88 75 ILE A N 1
ATOM 617 C CA . ILE A 1 75 ? -2.273 -0.107 8.229 1.00 93.88 75 ILE A CA 1
ATOM 618 C C . ILE A 1 75 ? -2.038 -0.760 6.863 1.00 93.88 75 ILE A C 1
ATOM 620 O O . ILE A 1 75 ? -0.896 -0.832 6.404 1.00 93.88 75 ILE A O 1
ATOM 624 N N . GLY A 1 76 ? -3.117 -1.194 6.205 1.00 94.88 76 GLY A N 1
ATOM 625 C CA . GLY A 1 76 ? -3.083 -1.687 4.828 1.00 94.88 76 GLY A CA 1
ATOM 626 C C . GLY A 1 76 ? -2.558 -0.639 3.844 1.00 94.88 76 GLY A C 1
ATOM 627 O O . GLY A 1 76 ? -1.739 -0.963 2.988 1.00 94.88 76 GLY A O 1
ATOM 628 N N . GLU A 1 77 ? -2.946 0.629 4.000 1.00 93.69 77 GLU A N 1
ATOM 629 C CA . GLU A 1 77 ? -2.451 1.733 3.172 1.00 93.69 77 GLU A CA 1
ATOM 630 C C . GLU A 1 77 ? -0.946 1.955 3.364 1.00 93.69 77 GLU A C 1
ATOM 632 O O . GLU A 1 77 ? -0.213 2.025 2.377 1.00 93.69 77 GLU A O 1
ATOM 637 N N . ILE A 1 78 ? -0.453 1.977 4.608 1.00 95.06 78 ILE A N 1
ATOM 638 C CA . ILE A 1 78 ? 0.988 2.103 4.889 1.00 95.06 78 ILE A CA 1
ATOM 639 C C . ILE A 1 78 ? 1.768 0.943 4.257 1.00 95.06 78 ILE A C 1
ATOM 641 O O . ILE A 1 78 ? 2.769 1.171 3.575 1.00 95.06 78 ILE A O 1
ATOM 645 N N . ALA A 1 79 ? 1.296 -0.293 4.435 1.00 96.25 79 ALA A N 1
ATOM 646 C CA . ALA A 1 79 ? 1.912 -1.471 3.830 1.00 96.25 79 ALA A CA 1
ATOM 647 C C . ALA A 1 79 ? 1.898 -1.389 2.292 1.00 96.25 79 ALA A C 1
ATOM 649 O O . ALA A 1 79 ? 2.905 -1.676 1.645 1.00 96.25 79 ALA A O 1
ATOM 650 N N . SER A 1 80 ? 0.792 -0.924 1.700 1.00 95.50 80 SER A N 1
ATOM 651 C CA . SER A 1 80 ? 0.682 -0.746 0.250 1.00 95.50 80 SER A CA 1
ATOM 652 C C . SER A 1 80 ? 1.661 0.307 -0.268 1.00 95.50 80 SER A C 1
ATOM 654 O O . SER A 1 80 ? 2.182 0.145 -1.370 1.00 95.50 80 SER A O 1
ATOM 656 N N . ARG A 1 81 ? 1.930 1.376 0.493 1.00 94.81 81 ARG A N 1
ATOM 657 C CA . ARG A 1 81 ? 2.935 2.387 0.129 1.00 94.81 81 ARG A CA 1
ATOM 658 C C . ARG A 1 81 ? 4.352 1.835 0.189 1.00 94.81 81 ARG A C 1
ATOM 660 O O . ARG A 1 81 ? 5.134 2.120 -0.711 1.00 94.81 81 ARG A O 1
ATOM 667 N N . ILE A 1 82 ? 4.669 1.012 1.188 1.00 95.31 82 ILE A N 1
ATOM 668 C CA . ILE A 1 82 ? 5.970 0.333 1.272 1.00 95.31 82 ILE A CA 1
ATOM 669 C C . ILE A 1 82 ? 6.162 -0.601 0.070 1.00 95.31 82 ILE A C 1
ATOM 671 O O . ILE A 1 82 ? 7.181 -0.505 -0.612 1.00 95.31 82 ILE A O 1
ATOM 675 N N . GLY A 1 83 ? 5.159 -1.423 -0.258 1.00 96.12 83 GLY A N 1
ATOM 676 C CA . GLY A 1 83 ? 5.188 -2.262 -1.461 1.00 96.12 83 GLY A CA 1
ATOM 677 C C . GLY A 1 83 ? 5.362 -1.446 -2.747 1.00 96.12 83 GLY A C 1
ATOM 678 O O . GLY A 1 83 ? 6.131 -1.823 -3.628 1.00 96.12 83 GLY A O 1
ATOM 679 N N . GLN A 1 84 ? 4.734 -0.268 -2.832 1.00 94.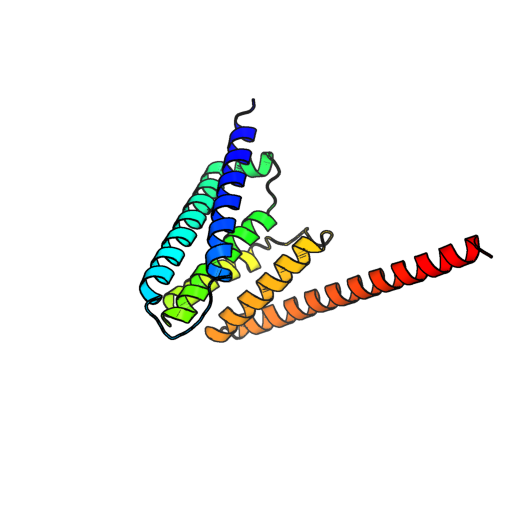19 84 GLN A N 1
ATOM 680 C CA . GLN A 1 84 ? 4.904 0.633 -3.973 1.00 94.19 84 GLN A CA 1
ATOM 681 C C . GLN A 1 84 ? 6.330 1.195 -4.073 1.00 94.19 84 GLN A C 1
ATOM 683 O O . GLN A 1 84 ? 6.847 1.321 -5.180 1.00 94.19 84 GLN A O 1
ATOM 688 N N . LEU A 1 85 ? 6.981 1.517 -2.951 1.00 93.38 85 LEU A N 1
ATOM 689 C CA . LEU A 1 85 ? 8.383 1.949 -2.956 1.00 93.38 85 LEU A CA 1
ATOM 690 C C . LEU A 1 85 ? 9.288 0.850 -3.512 1.00 93.38 85 LEU A C 1
ATOM 692 O O . LEU A 1 85 ? 10.097 1.125 -4.396 1.00 93.38 85 LEU A O 1
ATOM 696 N N . TYR A 1 86 ? 9.111 -0.385 -3.048 1.00 94.94 86 TYR A N 1
ATOM 697 C CA . TYR A 1 86 ? 9.843 -1.537 -3.568 1.00 94.94 86 TYR A CA 1
ATOM 698 C C . TYR A 1 86 ? 9.616 -1.738 -5.068 1.00 94.94 86 TYR A C 1
ATOM 700 O O . TYR A 1 86 ? 10.573 -1.855 -5.829 1.00 94.94 86 TYR A O 1
ATOM 708 N N . PHE A 1 87 ? 8.363 -1.681 -5.517 1.00 93.62 87 PHE A N 1
ATOM 709 C CA . PHE A 1 87 ? 8.045 -1.817 -6.935 1.00 93.62 87 PHE A CA 1
ATOM 710 C C . PHE A 1 87 ? 8.658 -0.695 -7.788 1.00 93.62 87 PHE A C 1
ATOM 712 O O . PHE A 1 87 ? 9.235 -0.958 -8.839 1.00 93.62 87 PHE A O 1
ATOM 719 N N . ASN A 1 88 ? 8.611 0.552 -7.315 1.00 90.00 88 ASN A N 1
ATOM 720 C CA . ASN A 1 88 ? 9.250 1.677 -7.997 1.00 90.00 88 ASN A CA 1
ATOM 721 C C . ASN A 1 88 ? 10.772 1.505 -8.090 1.00 90.00 88 ASN A C 1
ATOM 723 O O . ASN A 1 88 ? 11.367 1.886 -9.095 1.00 90.00 88 ASN A O 1
ATOM 727 N N . GLN A 1 89 ? 11.405 0.939 -7.059 1.00 89.25 89 GLN A N 1
ATOM 728 C CA . GLN A 1 89 ? 12.833 0.638 -7.094 1.00 89.25 89 GLN A CA 1
ATOM 729 C C . GLN A 1 89 ? 13.141 -0.462 -8.114 1.00 89.25 89 GLN A C 1
ATOM 731 O O . GLN A 1 89 ? 14.083 -0.309 -8.888 1.00 89.25 89 GLN A O 1
ATOM 736 N N . TYR A 1 90 ? 12.313 -1.511 -8.185 1.00 92.19 90 TYR A N 1
ATOM 737 C CA . TYR A 1 90 ? 12.414 -2.538 -9.225 1.00 92.19 90 TYR A CA 1
ATOM 738 C C . TYR A 1 90 ? 12.344 -1.939 -10.635 1.00 92.19 90 TYR A C 1
ATOM 740 O O . TYR A 1 90 ? 13.203 -2.243 -11.452 1.00 92.19 90 TYR A O 1
ATOM 748 N N . LEU A 1 91 ? 11.397 -1.037 -10.917 1.00 88.88 91 LEU A N 1
ATOM 749 C CA . LEU A 1 91 ? 11.285 -0.403 -12.240 1.00 88.88 91 LEU A CA 1
ATOM 750 C C . LEU A 1 91 ? 12.534 0.397 -12.647 1.00 88.88 91 LEU A C 1
ATOM 752 O O . LEU A 1 91 ? 12.743 0.645 -13.830 1.00 88.88 91 LEU A O 1
ATOM 756 N N . ARG A 1 92 ? 13.354 0.818 -11.679 1.00 83.88 92 ARG A N 1
ATOM 757 C CA . ARG A 1 92 ? 14.575 1.596 -11.925 1.00 83.88 92 ARG A CA 1
ATOM 758 C C . ARG A 1 92 ? 15.813 0.723 -12.056 1.00 83.88 92 ARG A C 1
ATOM 760 O O . ARG A 1 92 ? 16.646 0.986 -12.912 1.00 83.88 92 ARG A O 1
ATOM 767 N N . THR A 1 93 ? 15.962 -0.271 -11.183 1.00 87.38 93 THR A N 1
ATOM 768 C CA . THR A 1 93 ? 17.179 -1.096 -11.121 1.00 87.38 93 THR A CA 1
ATOM 769 C C . THR A 1 93 ? 17.041 -2.422 -11.854 1.00 87.38 93 THR A C 1
ATOM 771 O O . THR A 1 93 ? 18.040 -3.085 -12.106 1.00 87.38 93 THR A O 1
ATOM 774 N N . SER A 1 94 ? 15.812 -2.825 -12.185 1.00 89.94 94 SER A N 1
ATOM 775 C CA . SER A 1 94 ? 15.460 -4.155 -12.698 1.00 89.94 94 SER A CA 1
ATOM 776 C C . SER A 1 94 ? 15.869 -5.313 -11.776 1.00 89.94 94 SER A C 1
ATOM 778 O O . SER A 1 94 ? 15.893 -6.470 -12.188 1.00 89.94 94 SER A O 1
ATOM 780 N N . GLU A 1 95 ? 16.166 -5.041 -10.502 1.00 92.25 95 GLU A N 1
ATOM 781 C CA . GLU A 1 95 ? 16.571 -6.079 -9.555 1.00 92.25 95 GLU A CA 1
ATOM 782 C C . GLU A 1 95 ? 15.354 -6.815 -8.980 1.00 92.25 95 GLU A C 1
ATOM 784 O O . GLU A 1 95 ? 14.575 -6.259 -8.197 1.00 92.25 95 GLU A O 1
ATOM 789 N N . ALA A 1 96 ? 15.223 -8.102 -9.307 1.00 94.56 96 ALA A N 1
ATOM 790 C CA . ALA A 1 96 ? 14.070 -8.927 -8.936 1.00 94.56 96 ALA A CA 1
ATOM 791 C C . ALA A 1 96 ? 13.799 -9.008 -7.421 1.00 94.56 96 ALA A C 1
ATOM 793 O O . ALA A 1 96 ? 12.649 -9.176 -7.016 1.00 94.56 96 ALA A O 1
ATOM 794 N N . ARG A 1 97 ? 14.819 -8.828 -6.566 1.00 96.19 97 ARG A N 1
ATOM 795 C CA . ARG A 1 97 ? 14.642 -8.805 -5.102 1.00 96.19 97 ARG A CA 1
ATOM 796 C C . ARG A 1 97 ? 13.614 -7.764 -4.656 1.00 96.19 97 ARG A C 1
ATOM 798 O O . ARG A 1 97 ? 12.785 -8.059 -3.808 1.00 96.19 97 ARG A O 1
ATOM 805 N N . PHE A 1 98 ? 13.603 -6.578 -5.268 1.00 95.12 98 PHE A N 1
ATOM 806 C CA . PHE A 1 98 ? 12.645 -5.534 -4.904 1.00 95.12 98 PHE A CA 1
ATOM 807 C C . PHE A 1 98 ? 11.228 -5.870 -5.378 1.00 95.12 98 PHE A C 1
ATOM 809 O O . PHE A 1 98 ? 10.257 -5.543 -4.702 1.00 95.12 98 PHE A O 1
ATOM 816 N N . LEU A 1 99 ? 11.096 -6.571 -6.505 1.00 96.25 99 LEU A N 1
ATOM 817 C CA . LEU A 1 99 ? 9.801 -7.054 -6.977 1.00 96.25 99 LEU A CA 1
ATOM 818 C C . LEU A 1 99 ? 9.219 -8.116 -6.029 1.00 96.25 99 LEU A C 1
ATOM 820 O O . LEU A 1 99 ? 8.030 -8.067 -5.716 1.00 96.25 99 LEU A O 1
ATOM 824 N N . LEU A 1 100 ? 10.059 -9.028 -5.527 1.00 97.38 100 LEU A N 1
ATOM 825 C CA . LEU A 1 100 ? 9.671 -10.024 -4.524 1.00 97.38 100 LEU A CA 1
ATOM 826 C C . LEU A 1 100 ? 9.239 -9.371 -3.205 1.00 97.38 100 LEU A C 1
ATOM 828 O O . LEU A 1 100 ? 8.199 -9.733 -2.662 1.00 97.38 100 LEU A O 1
ATOM 832 N N . GLU A 1 101 ? 9.976 -8.370 -2.721 1.00 97.38 101 GLU A N 1
ATOM 833 C CA . GLU A 1 101 ? 9.589 -7.624 -1.515 1.00 97.38 101 GLU A CA 1
ATOM 834 C C . GLU A 1 101 ? 8.232 -6.927 -1.688 1.00 97.38 101 GLU A C 1
ATOM 836 O O . GLU A 1 101 ? 7.358 -7.027 -0.824 1.00 97.38 101 GLU A O 1
ATOM 841 N N . ALA A 1 102 ? 7.998 -6.277 -2.835 1.00 97.50 102 ALA A N 1
ATOM 842 C CA . ALA A 1 102 ? 6.698 -5.680 -3.139 1.00 97.50 102 ALA A CA 1
ATOM 843 C C . ALA A 1 102 ? 5.568 -6.723 -3.110 1.00 97.50 102 ALA A C 1
ATOM 845 O O . ALA A 1 102 ? 4.506 -6.466 -2.538 1.00 97.50 102 ALA A O 1
ATOM 846 N N . TYR A 1 103 ? 5.811 -7.907 -3.683 1.00 97.88 103 TYR A N 1
ATOM 847 C CA . TYR A 1 103 ? 4.860 -9.015 -3.676 1.00 97.88 103 TYR A CA 1
ATOM 848 C C . TYR A 1 103 ? 4.531 -9.479 -2.256 1.00 97.88 103 TYR A C 1
ATOM 850 O O . TYR A 1 103 ? 3.353 -9.594 -1.934 1.00 97.88 103 TYR A O 1
ATOM 858 N N . ILE A 1 104 ? 5.530 -9.676 -1.388 1.00 97.38 104 ILE A N 1
ATOM 859 C CA . ILE A 1 104 ? 5.322 -10.109 0.006 1.00 97.38 104 ILE A CA 1
ATOM 860 C C . ILE A 1 104 ? 4.423 -9.120 0.755 1.00 97.38 104 ILE A C 1
ATOM 862 O O . ILE A 1 104 ? 3.487 -9.525 1.450 1.00 97.38 104 ILE A O 1
ATOM 866 N N . PHE A 1 105 ? 4.660 -7.814 0.591 1.00 97.19 105 PHE A N 1
ATOM 867 C CA . PHE A 1 105 ? 3.799 -6.794 1.191 1.00 97.19 105 PHE A CA 1
ATOM 868 C C . PHE A 1 105 ? 2.366 -6.876 0.665 1.00 97.19 105 PHE A C 1
ATOM 870 O O . PHE A 1 105 ? 1.422 -6.843 1.456 1.00 97.19 105 PHE A O 1
ATOM 877 N N . TYR A 1 106 ? 2.182 -6.989 -0.650 1.00 97.75 106 TYR A N 1
ATOM 878 C CA . TYR A 1 106 ? 0.848 -7.037 -1.239 1.00 97.75 106 TYR A CA 1
ATOM 879 C C . TYR A 1 106 ? 0.086 -8.321 -0.898 1.00 97.75 106 TYR A C 1
ATOM 881 O O . TYR A 1 106 ? -1.086 -8.255 -0.529 1.00 97.75 106 TYR A O 1
ATOM 889 N N . GLU A 1 107 ? 0.760 -9.464 -0.916 1.00 96.69 107 GLU A N 1
ATOM 890 C CA . GLU A 1 107 ? 0.204 -10.751 -0.514 1.00 96.69 107 GLU A CA 1
ATOM 891 C C . GLU A 1 107 ? -0.227 -10.730 0.959 1.00 96.69 107 GLU A C 1
ATOM 893 O O . GLU A 1 107 ? -1.345 -11.130 1.296 1.00 96.69 107 GLU A O 1
ATOM 898 N N . ALA A 1 108 ? 0.603 -10.167 1.842 1.00 96.88 108 ALA A N 1
ATOM 899 C CA . ALA A 1 108 ? 0.249 -9.994 3.246 1.00 96.88 108 ALA A CA 1
ATOM 900 C C . ALA A 1 108 ? -0.970 -9.079 3.431 1.00 96.88 108 ALA A C 1
ATOM 902 O O . ALA A 1 108 ? -1.783 -9.324 4.326 1.00 96.88 108 ALA A O 1
ATOM 903 N N . ILE A 1 109 ? -1.116 -8.031 2.610 1.00 95.94 109 ILE A N 1
ATOM 904 C CA . ILE A 1 109 ? -2.285 -7.149 2.677 1.00 95.94 109 ILE A CA 1
ATOM 905 C C . ILE A 1 109 ? -3.553 -7.896 2.268 1.00 95.94 109 ILE A C 1
ATOM 907 O O . ILE A 1 109 ? -4.572 -7.799 2.958 1.00 95.94 109 ILE A O 1
ATOM 911 N N . PHE A 1 110 ? -3.458 -8.649 1.172 1.00 94.38 110 PHE A N 1
ATOM 912 C CA . PHE A 1 110 ? -4.547 -9.424 0.601 1.00 94.38 110 PHE A CA 1
ATOM 913 C C . PHE A 1 110 ? -5.058 -10.491 1.581 1.00 94.38 110 PHE A C 1
ATOM 915 O O . PHE A 1 110 ? -6.232 -10.478 1.946 1.00 94.38 110 PHE A O 1
ATOM 922 N N . TYR A 1 111 ? -4.182 -11.351 2.110 1.00 94.94 111 TYR A N 1
ATOM 923 C CA . TYR A 1 111 ? -4.605 -12.435 3.007 1.00 94.94 111 TYR A CA 1
ATOM 924 C C . TYR A 1 111 ? -5.078 -11.962 4.381 1.00 94.94 111 TYR A C 1
ATOM 926 O O . TYR A 1 111 ? -5.968 -12.569 4.974 1.00 94.94 111 TYR A O 1
ATOM 934 N N . ARG A 1 112 ? -4.510 -10.870 4.907 1.00 94.88 112 ARG A N 1
ATOM 935 C CA . ARG A 1 112 ? -4.935 -10.305 6.201 1.00 94.88 112 ARG A CA 1
ATOM 936 C C . ARG A 1 112 ? -6.199 -9.458 6.095 1.00 94.88 112 ARG A C 1
ATOM 938 O O . ARG A 1 112 ? -6.675 -8.977 7.128 1.00 94.88 112 ARG A O 1
ATOM 945 N N . LYS A 1 113 ? -6.710 -9.260 4.876 1.00 92.75 113 LYS A N 1
ATOM 946 C CA . LYS A 1 113 ? -7.948 -8.545 4.574 1.00 92.75 113 LYS A CA 1
ATOM 947 C C . LYS A 1 113 ? -8.029 -7.190 5.281 1.00 92.75 113 LYS A C 1
ATOM 949 O O . LYS A 1 113 ? -8.955 -6.908 6.038 1.00 92.75 113 LYS A O 1
ATOM 954 N N . TYR A 1 114 ? -7.004 -6.350 5.112 1.00 93.12 114 TYR A N 1
ATOM 955 C CA . TYR A 1 114 ? -6.964 -5.050 5.804 1.00 93.12 114 TYR A CA 1
ATOM 956 C C . TYR A 1 114 ? -8.080 -4.092 5.376 1.00 93.12 114 TYR A C 1
ATOM 958 O O . TYR A 1 114 ? -8.389 -3.176 6.134 1.00 93.12 114 TYR A O 1
ATOM 966 N N . PHE A 1 115 ? -8.671 -4.303 4.200 1.00 90.06 115 PHE A N 1
ATOM 967 C CA . PHE A 1 115 ? -9.769 -3.494 3.675 1.00 90.06 115 PHE A CA 1
ATOM 968 C C . PHE A 1 115 ? -11.164 -4.062 4.012 1.00 90.06 115 PHE A C 1
ATOM 970 O O . PHE A 1 115 ? -12.164 -3.386 3.762 1.00 90.06 115 PHE A O 1
ATOM 977 N N . ASP A 1 116 ? -11.261 -5.229 4.664 1.00 87.50 116 ASP A N 1
ATOM 978 C CA . ASP A 1 116 ? -12.551 -5.782 5.102 1.00 87.50 116 ASP A CA 1
ATOM 979 C C . ASP A 1 116 ? -13.278 -4.823 6.056 1.00 87.50 116 ASP A C 1
ATOM 981 O O . ASP A 1 116 ? -12.679 -4.198 6.935 1.00 87.50 116 ASP A O 1
ATOM 985 N N . GLY A 1 117 ? -14.601 -4.726 5.898 1.00 78.38 117 GLY A N 1
ATOM 986 C CA . GLY A 1 117 ? -15.455 -3.856 6.714 1.00 78.38 117 GLY A CA 1
ATOM 987 C C . GLY A 1 117 ? -15.471 -2.386 6.281 1.00 78.38 117 GLY A C 1
ATOM 988 O O . GLY A 1 117 ? -16.234 -1.601 6.840 1.00 78.38 117 GLY A O 1
ATOM 989 N N . SER A 1 118 ? -14.703 -2.010 5.253 1.00 73.56 118 SER A N 1
ATOM 990 C CA . SER A 1 118 ? -14.665 -0.638 4.722 1.00 73.56 118 SER A CA 1
ATOM 991 C C . SER A 1 118 ? -15.659 -0.361 3.584 1.00 73.56 118 SER A C 1
ATOM 993 O O . SER A 1 118 ? -15.712 0.750 3.062 1.00 73.56 118 SER A O 1
ATOM 995 N N . ALA A 1 119 ? -16.510 -1.336 3.239 1.00 67.38 119 ALA A N 1
ATOM 996 C CA . ALA A 1 119 ? -17.406 -1.307 2.076 1.00 67.38 119 ALA A CA 1
ATOM 997 C C . ALA A 1 119 ? -18.368 -0.099 2.008 1.00 67.38 119 ALA A C 1
ATOM 999 O O . ALA A 1 119 ? -18.875 0.229 0.934 1.00 67.38 119 ALA A O 1
ATOM 1000 N N . LYS A 1 120 ? -18.630 0.571 3.138 1.00 75.38 120 LYS A N 1
ATOM 1001 C CA . LYS A 1 120 ? -19.500 1.758 3.201 1.00 75.38 120 LYS A CA 1
ATOM 1002 C C . LYS A 1 120 ? -18.786 3.055 2.802 1.00 75.38 120 LYS A C 1
ATOM 1004 O O . LYS A 1 120 ? -19.451 3.999 2.381 1.00 75.38 120 LYS A O 1
ATOM 1009 N N . ASP A 1 121 ? -17.459 3.109 2.909 1.00 84.06 121 ASP A N 1
ATOM 1010 C CA . ASP A 1 121 ? -16.668 4.293 2.577 1.00 84.06 121 ASP A CA 1
ATOM 1011 C C . ASP A 1 121 ? -16.130 4.190 1.144 1.00 84.06 121 ASP A C 1
ATOM 1013 O O . ASP A 1 121 ? -15.219 3.415 0.835 1.00 84.06 121 ASP A O 1
ATOM 1017 N N . ARG A 1 122 ? -16.686 5.014 0.250 1.00 81.06 122 ARG A N 1
ATOM 1018 C CA . ARG A 1 122 ? -16.269 5.062 -1.159 1.00 81.06 122 ARG A CA 1
ATOM 1019 C C . ARG A 1 122 ? -14.783 5.385 -1.316 1.00 81.06 122 ARG A C 1
ATOM 1021 O O . ARG A 1 122 ? -14.134 4.824 -2.195 1.00 81.06 122 ARG A O 1
ATOM 1028 N N . GLY A 1 123 ? -14.239 6.272 -0.484 1.00 85.69 123 GLY A N 1
ATOM 1029 C CA . GLY A 1 123 ? -12.832 6.656 -0.533 1.00 85.69 123 GLY A CA 1
ATOM 1030 C C . GLY A 1 123 ? -11.914 5.476 -0.231 1.00 85.69 123 GLY A C 1
ATOM 1031 O O . GLY A 1 123 ? -10.922 5.274 -0.935 1.00 85.69 123 GLY A O 1
ATOM 1032 N N . ILE A 1 124 ? -12.274 4.651 0.754 1.00 88.38 124 ILE A N 1
ATOM 1033 C CA . ILE A 1 124 ? -11.502 3.449 1.093 1.00 88.38 124 ILE A CA 1
ATOM 1034 C C . ILE A 1 124 ? -11.620 2.394 -0.013 1.00 88.38 124 ILE A C 1
ATOM 1036 O O . ILE A 1 124 ? -10.598 1.838 -0.416 1.00 88.38 124 ILE A O 1
ATOM 1040 N N . ARG A 1 125 ? -12.809 2.201 -0.600 1.00 85.06 125 ARG A N 1
ATOM 1041 C CA . ARG A 1 125 ? -12.984 1.298 -1.755 1.00 85.06 125 ARG A CA 1
ATOM 1042 C C . ARG A 1 125 ? -12.095 1.677 -2.940 1.00 85.06 125 ARG A C 1
ATOM 1044 O O . ARG A 1 125 ? -11.482 0.814 -3.561 1.00 85.06 125 ARG A O 1
ATOM 1051 N N . PHE A 1 126 ? -11.953 2.970 -3.237 1.00 85.50 126 PHE A N 1
ATOM 1052 C CA . PHE A 1 126 ? -11.021 3.418 -4.277 1.00 85.50 126 PHE A CA 1
ATOM 1053 C C . PHE A 1 126 ? -9.557 3.123 -3.927 1.00 85.50 126 PHE A C 1
ATOM 1055 O O . PHE A 1 126 ? -8.767 2.804 -4.820 1.00 85.50 126 PHE A O 1
ATOM 1062 N N . LYS A 1 127 ? -9.170 3.219 -2.649 1.00 90.25 127 LYS A N 1
ATOM 1063 C CA . LYS A 1 127 ? -7.824 2.830 -2.200 1.00 90.25 127 LYS A CA 1
ATOM 1064 C C . LYS A 1 127 ? -7.598 1.326 -2.370 1.00 90.25 127 LYS A C 1
ATOM 1066 O O . LYS A 1 127 ? -6.553 0.947 -2.897 1.00 90.25 127 LYS A O 1
ATOM 1071 N N . GLU A 1 128 ? -8.579 0.504 -2.004 1.00 91.19 128 GLU A N 1
ATOM 1072 C CA . GLU A 1 128 ? -8.555 -0.954 -2.175 1.00 91.19 128 GLU A CA 1
ATOM 1073 C C . GLU A 1 128 ? -8.437 -1.355 -3.651 1.00 91.19 128 GLU A C 1
ATOM 1075 O O . GLU A 1 128 ? -7.545 -2.123 -4.011 1.00 91.19 128 GLU A O 1
ATOM 1080 N N . LEU A 1 129 ? -9.243 -0.754 -4.532 1.00 88.50 129 LEU A N 1
ATOM 1081 C CA . LEU A 1 129 ? -9.188 -1.010 -5.973 1.00 88.50 129 LEU A CA 1
ATOM 1082 C C . LEU A 1 129 ? -7.807 -0.678 -6.558 1.00 88.50 129 LEU A C 1
ATOM 1084 O O . LEU A 1 129 ? -7.223 -1.464 -7.307 1.00 88.50 129 LEU A O 1
ATOM 1088 N N . ARG A 1 130 ? -7.239 0.476 -6.178 1.00 90.75 130 ARG A N 1
ATOM 1089 C CA . ARG A 1 130 ? -5.881 0.864 -6.592 1.00 90.75 130 ARG A CA 1
ATOM 1090 C C . ARG A 1 130 ? -4.830 -0.100 -6.046 1.00 90.75 130 ARG A C 1
ATOM 1092 O O . ARG A 1 130 ? -3.825 -0.341 -6.711 1.00 90.75 130 ARG A O 1
ATOM 1099 N N . PHE A 1 131 ? -5.017 -0.611 -4.833 1.00 93.62 131 PHE A N 1
ATOM 1100 C CA . PHE A 1 131 ? -4.148 -1.633 -4.261 1.00 93.62 131 PHE A CA 1
ATOM 1101 C C . PHE A 1 131 ? -4.215 -2.935 -5.079 1.00 93.62 131 PHE A C 1
ATOM 1103 O O . PHE A 1 131 ? -3.165 -3.406 -5.511 1.00 93.62 131 PHE A O 1
ATOM 1110 N N . HIS A 1 132 ? -5.409 -3.460 -5.380 1.00 92.38 132 HIS A N 1
ATOM 1111 C CA . HIS A 1 132 ? -5.566 -4.673 -6.195 1.00 92.38 132 HIS A CA 1
ATOM 1112 C C . HIS A 1 132 ? -4.945 -4.527 -7.585 1.00 92.38 132 HIS A C 1
ATOM 1114 O O . HIS A 1 132 ? -4.221 -5.421 -8.015 1.00 92.38 132 HIS A O 1
ATOM 1120 N N . GLY A 1 133 ? -5.126 -3.380 -8.250 1.00 91.88 133 GLY A N 1
ATOM 1121 C CA . GLY A 1 133 ? -4.481 -3.118 -9.542 1.00 91.88 133 GLY A CA 1
ATOM 1122 C C . GLY A 1 133 ? -2.948 -3.183 -9.475 1.00 91.88 133 GLY A C 1
ATOM 1123 O O . GLY A 1 133 ? -2.309 -3.767 -10.347 1.00 91.88 133 GLY A O 1
ATOM 1124 N N . ARG A 1 134 ? -2.333 -2.649 -8.409 1.00 94.00 134 ARG A N 1
ATOM 1125 C CA . ARG A 1 134 ? -0.874 -2.747 -8.211 1.00 94.00 134 ARG A CA 1
ATOM 1126 C C . ARG A 1 134 ? -0.427 -4.167 -7.890 1.00 94.00 134 ARG A C 1
ATOM 1128 O O . ARG A 1 134 ? 0.606 -4.598 -8.398 1.00 94.00 134 ARG A O 1
ATOM 1135 N N . PHE A 1 135 ? -1.184 -4.881 -7.060 1.00 96.25 135 PHE A N 1
ATOM 1136 C CA . PHE A 1 135 ? -0.852 -6.257 -6.715 1.00 96.25 135 PHE A CA 1
ATOM 1137 C C . PHE A 1 135 ? -0.921 -7.164 -7.945 1.00 96.25 135 PHE A C 1
ATOM 1139 O O . PHE A 1 135 ? 0.004 -7.934 -8.189 1.00 96.25 135 PHE A O 1
ATOM 1146 N N . PHE A 1 136 ? -1.950 -6.989 -8.772 1.00 94.50 136 PHE A N 1
ATOM 1147 C CA . PHE A 1 136 ? -2.100 -7.686 -10.043 1.00 94.50 136 PHE A CA 1
ATOM 1148 C C . PHE A 1 136 ? -0.880 -7.496 -10.956 1.00 94.50 136 PHE A C 1
ATOM 1150 O O . PHE A 1 136 ? -0.315 -8.482 -11.424 1.00 94.50 136 PHE A O 1
ATOM 1157 N N . MET A 1 137 ? -0.407 -6.255 -11.134 1.00 93.94 137 MET A N 1
ATOM 1158 C CA . MET A 1 137 ? 0.792 -5.971 -11.938 1.00 93.94 137 MET A CA 1
ATOM 1159 C C . MET A 1 137 ? 2.036 -6.701 -11.414 1.00 93.94 137 MET A C 1
ATOM 1161 O O . MET A 1 137 ? 2.778 -7.298 -12.190 1.00 93.94 137 MET A O 1
ATOM 1165 N N . VAL A 1 138 ? 2.260 -6.697 -10.097 1.00 96.75 138 VAL A N 1
ATOM 1166 C CA . VAL A 1 138 ? 3.413 -7.386 -9.493 1.00 96.75 138 VAL A CA 1
ATOM 1167 C C . VAL A 1 138 ? 3.295 -8.908 -9.608 1.00 96.75 138 VAL A C 1
ATOM 1169 O O . VAL A 1 138 ? 4.281 -9.574 -9.919 1.00 96.75 138 VAL A O 1
ATOM 1172 N N . ALA A 1 139 ? 2.101 -9.467 -9.400 1.00 96.50 139 ALA A N 1
ATOM 1173 C CA . ALA A 1 139 ? 1.857 -10.901 -9.530 1.00 96.50 139 ALA A CA 1
ATOM 1174 C C . ALA A 1 139 ? 2.073 -11.395 -10.972 1.00 96.50 139 ALA A C 1
ATOM 1176 O O . ALA A 1 139 ? 2.656 -12.465 -11.163 1.00 96.50 139 ALA A O 1
ATOM 1177 N N . LEU A 1 140 ? 1.668 -10.603 -11.973 1.00 94.88 140 LEU A N 1
ATOM 1178 C CA . LEU A 1 140 ? 1.934 -10.879 -13.387 1.00 94.88 140 LEU A CA 1
ATOM 1179 C C . LEU A 1 140 ? 3.432 -10.885 -13.698 1.00 94.88 140 LEU A C 1
ATOM 1181 O O . LEU A 1 140 ? 3.921 -11.831 -14.308 1.00 94.88 140 LEU A O 1
ATOM 1185 N N . LEU A 1 141 ? 4.168 -9.864 -13.250 1.00 95.06 141 LEU A N 1
ATOM 1186 C CA . LEU A 1 141 ? 5.610 -9.753 -13.504 1.00 95.06 141 LEU A CA 1
ATOM 1187 C C . LEU A 1 141 ? 6.419 -10.893 -12.866 1.00 95.06 141 LEU A C 1
ATOM 1189 O O . LEU A 1 141 ? 7.458 -11.276 -13.392 1.00 95.06 141 LEU A O 1
ATOM 1193 N N . LEU A 1 142 ? 5.935 -11.462 -11.759 1.00 95.31 142 LEU A N 1
ATOM 1194 C CA . LEU A 1 142 ? 6.520 -12.643 -11.112 1.00 95.31 142 LEU A CA 1
ATOM 1195 C C . LEU A 1 142 ? 5.961 -13.978 -11.631 1.00 95.31 142 LEU A C 1
ATOM 1197 O O . LEU A 1 142 ? 6.280 -15.027 -11.069 1.00 95.31 142 LEU A O 1
ATOM 1201 N N . ASN A 1 143 ? 5.110 -13.953 -12.660 1.00 94.69 143 ASN A N 1
ATOM 1202 C CA . ASN A 1 143 ? 4.455 -15.126 -13.238 1.00 94.69 143 ASN A CA 1
ATOM 1203 C C . ASN A 1 143 ? 3.714 -16.000 -12.200 1.00 94.69 143 ASN A C 1
ATOM 1205 O O . ASN A 1 143 ? 3.733 -17.232 -12.247 1.00 94.69 143 ASN A O 1
ATOM 1209 N N . ARG A 1 144 ? 3.053 -15.373 -11.218 1.00 94.69 144 ARG A N 1
ATOM 1210 C CA . ARG A 1 144 ? 2.275 -16.065 -10.175 1.00 94.69 144 ARG A CA 1
ATOM 1211 C C . ARG A 1 144 ? 0.852 -16.342 -10.656 1.00 94.69 144 ARG A C 1
ATOM 1213 O O . ARG A 1 144 ? -0.100 -15.758 -10.147 1.00 94.69 144 ARG A O 1
ATOM 1220 N N . VAL A 1 145 ? 0.710 -17.229 -11.638 1.00 93.56 145 VAL A N 1
ATOM 1221 C CA . VAL A 1 145 ? -0.551 -17.472 -12.368 1.00 93.56 145 VAL A CA 1
ATOM 1222 C C . VAL A 1 145 ? -1.749 -17.741 -11.446 1.00 93.56 145 VAL A C 1
ATOM 1224 O O . VAL A 1 145 ? -2.809 -17.154 -11.646 1.00 93.56 145 VAL A O 1
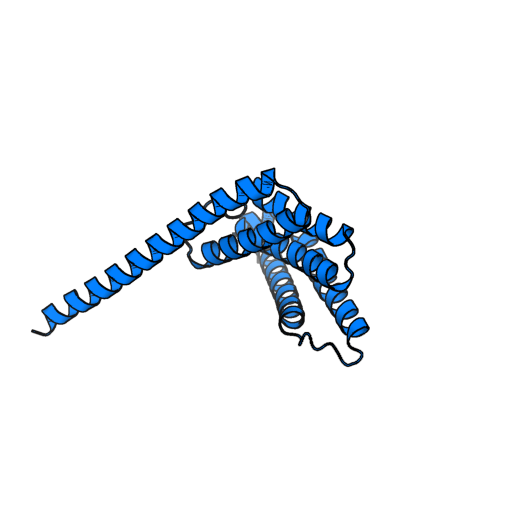ATOM 1227 N N . GLU A 1 146 ? -1.594 -18.561 -10.405 1.00 93.94 146 GLU A N 1
ATOM 1228 C CA . GLU A 1 146 ? -2.701 -18.849 -9.475 1.00 93.94 146 GLU A CA 1
ATOM 1229 C C . GLU A 1 146 ? -3.138 -17.615 -8.673 1.00 93.94 146 GLU A C 1
ATOM 1231 O O . GLU A 1 146 ? -4.332 -17.363 -8.509 1.00 93.94 146 GLU A O 1
ATOM 1236 N N . MET A 1 147 ? -2.183 -16.782 -8.251 1.00 93.12 147 MET A N 1
ATOM 1237 C CA . MET A 1 147 ? -2.492 -15.507 -7.600 1.00 93.12 147 MET A CA 1
ATOM 1238 C C . MET A 1 147 ? -3.164 -14.541 -8.579 1.00 93.12 147 MET A C 1
ATOM 1240 O O . MET A 1 147 ? -4.126 -13.870 -8.225 1.00 93.12 147 MET A O 1
ATOM 1244 N N . VAL A 1 148 ? -2.703 -14.493 -9.830 1.00 92.88 148 VAL A N 1
ATOM 1245 C CA . VAL A 1 148 ? -3.306 -13.663 -10.880 1.00 92.88 148 VAL A CA 1
ATOM 1246 C C . VAL A 1 148 ? -4.769 -14.049 -11.101 1.00 92.88 148 VAL A C 1
ATOM 1248 O O . VAL A 1 148 ? -5.619 -13.163 -11.108 1.00 92.88 148 VAL A O 1
ATOM 1251 N N . LYS A 1 149 ? -5.090 -15.346 -11.207 1.00 91.81 149 LYS A N 1
ATOM 1252 C CA . LYS A 1 149 ? -6.479 -15.826 -11.332 1.00 91.81 149 LYS A CA 1
ATOM 1253 C C . LYS A 1 149 ? -7.341 -15.357 -10.158 1.00 91.81 149 LYS A C 1
ATOM 1255 O O . LYS A 1 149 ? -8.413 -14.797 -10.372 1.00 91.81 149 LYS A O 1
ATOM 1260 N N . LEU A 1 150 ? -6.846 -15.518 -8.930 1.00 92.06 150 LEU A N 1
ATOM 1261 C CA . LEU A 1 150 ? -7.550 -15.080 -7.725 1.00 92.06 150 LEU A CA 1
ATOM 1262 C C . LEU A 1 150 ? -7.791 -13.562 -7.714 1.00 92.06 150 LEU A C 1
ATOM 1264 O O . LEU A 1 150 ? -8.882 -13.103 -7.373 1.00 92.06 150 LEU A O 1
ATOM 1268 N N . LEU A 1 151 ? -6.784 -12.782 -8.108 1.00 89.44 151 LEU A N 1
ATOM 1269 C CA . LEU A 1 151 ? -6.879 -11.327 -8.173 1.00 89.44 151 LEU A CA 1
ATOM 1270 C C . LEU A 1 151 ? -7.830 -10.850 -9.264 1.00 89.44 151 LEU A C 1
ATOM 1272 O O . LEU A 1 151 ? -8.521 -9.863 -9.043 1.00 89.44 151 LEU A O 1
ATOM 1276 N N . VAL A 1 152 ? -7.902 -11.535 -10.408 1.00 89.00 152 VAL A N 1
ATOM 1277 C CA . VAL A 1 152 ? -8.853 -11.206 -11.479 1.00 89.00 152 VAL A CA 1
ATOM 1278 C C . VAL A 1 152 ? -10.288 -11.341 -10.987 1.00 89.00 152 VAL A C 1
ATOM 1280 O O . VAL A 1 152 ? -11.077 -10.423 -11.200 1.00 89.00 152 VAL A O 1
ATOM 1283 N N . GLU A 1 153 ? -10.622 -12.429 -10.295 1.00 89.31 153 GLU A N 1
ATOM 1284 C CA . GLU A 1 153 ? -11.975 -12.615 -9.761 1.00 89.31 153 GLU A CA 1
ATOM 1285 C C . GLU A 1 153 ? -12.323 -11.537 -8.728 1.00 89.31 153 GLU A C 1
ATOM 1287 O O . GLU A 1 153 ? -13.356 -10.878 -8.841 1.00 89.31 153 GLU A O 1
ATOM 1292 N N . ARG A 1 154 ? -11.404 -11.230 -7.805 1.00 84.94 154 ARG A N 1
ATOM 1293 C CA . ARG A 1 154 ? -11.598 -10.127 -6.847 1.00 84.94 154 ARG A CA 1
ATOM 1294 C C . ARG A 1 154 ? -11.697 -8.758 -7.507 1.00 84.94 154 ARG A C 1
ATOM 1296 O O . ARG A 1 154 ? -12.484 -7.915 -7.084 1.00 84.94 154 ARG A O 1
ATOM 1303 N N . PHE A 1 155 ? -10.912 -8.514 -8.548 1.00 80.88 155 PHE A N 1
ATOM 1304 C CA . PHE A 1 155 ? -10.954 -7.253 -9.275 1.00 80.88 155 PHE A CA 1
ATOM 1305 C C . PHE A 1 155 ? -12.282 -7.087 -10.020 1.00 80.88 155 PHE A C 1
ATOM 1307 O O . PHE A 1 155 ? -12.859 -6.003 -9.975 1.00 80.88 155 PHE A O 1
ATOM 1314 N N . LYS A 1 156 ? -12.804 -8.153 -10.645 1.00 85.88 156 LYS A N 1
ATOM 1315 C CA . LYS A 1 156 ? -14.134 -8.152 -11.276 1.00 85.88 156 LYS A CA 1
ATOM 1316 C C . LYS A 1 156 ? -15.232 -7.808 -10.270 1.00 85.88 156 LYS A C 1
ATOM 1318 O O . LYS A 1 156 ? -16.021 -6.912 -10.551 1.00 85.88 156 LYS A O 1
ATOM 1323 N N . GLU A 1 157 ? -15.241 -8.452 -9.101 1.00 85.88 157 GLU A N 1
ATOM 1324 C CA . GLU A 1 157 ? -16.195 -8.159 -8.019 1.00 85.88 157 GLU A CA 1
ATOM 1325 C C . GLU A 1 157 ? -16.145 -6.673 -7.613 1.00 85.88 157 GLU A C 1
ATOM 1327 O O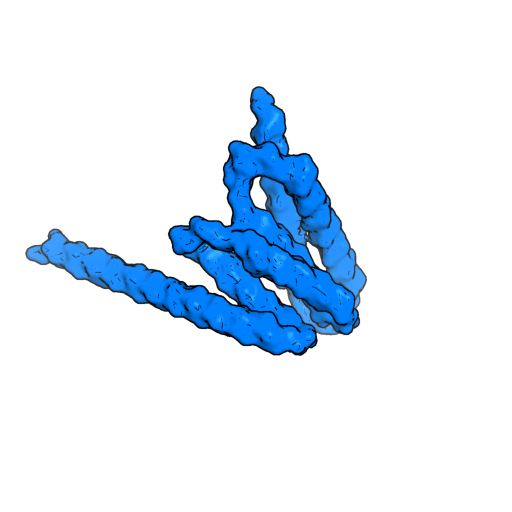 . GLU A 1 157 ? -17.163 -5.982 -7.616 1.00 85.88 157 GLU A O 1
ATOM 1332 N N . LEU A 1 158 ? -14.947 -6.135 -7.348 1.00 75.75 158 LEU A N 1
ATOM 1333 C CA . 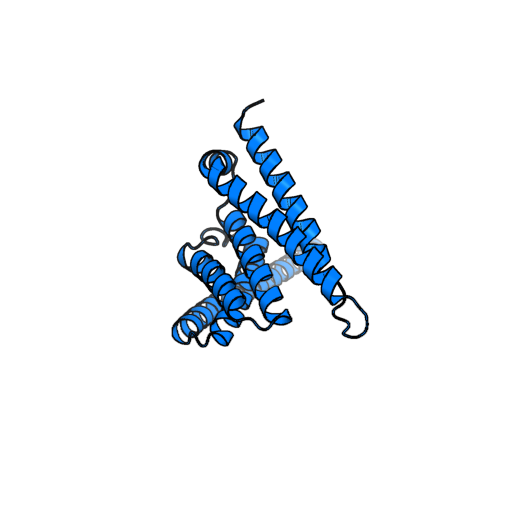LEU A 1 158 ? -14.779 -4.736 -6.935 1.00 75.75 158 LEU A CA 1
ATOM 1334 C C . LEU A 1 158 ? -15.174 -3.726 -8.021 1.00 75.75 158 LEU A C 1
ATOM 1336 O O . LEU A 1 158 ? -15.728 -2.664 -7.701 1.00 75.75 158 LEU A O 1
ATOM 1340 N N . VAL A 1 159 ? -14.872 -4.017 -9.289 1.00 80.06 159 VAL A N 1
ATOM 1341 C CA . VAL A 1 159 ? -15.262 -3.175 -10.430 1.00 80.06 159 VAL A CA 1
ATOM 1342 C C . VAL A 1 159 ? -16.777 -3.180 -10.587 1.00 80.06 159 VAL A C 1
ATOM 1344 O O . VAL A 1 159 ? -17.367 -2.107 -10.730 1.00 80.06 159 VAL A O 1
ATOM 1347 N N . GLU A 1 160 ? -17.411 -4.348 -10.494 1.00 84.56 160 GLU A N 1
ATOM 1348 C CA . GLU A 1 160 ? -18.863 -4.468 -10.597 1.00 84.56 160 GLU A CA 1
ATOM 1349 C C . GLU A 1 160 ? -19.567 -3.709 -9.469 1.00 84.56 160 GLU A C 1
ATOM 1351 O O . GLU A 1 160 ? -20.414 -2.852 -9.723 1.00 84.56 160 GLU A O 1
ATOM 1356 N N . ASP A 1 161 ? -19.129 -3.902 -8.226 1.00 79.00 161 ASP A N 1
ATOM 1357 C CA . ASP A 1 161 ? -19.655 -3.169 -7.076 1.00 79.00 161 ASP A CA 1
ATOM 1358 C C . ASP A 1 161 ? -19.453 -1.651 -7.210 1.00 79.00 161 ASP A C 1
ATOM 1360 O O . ASP A 1 161 ? -20.257 -0.845 -6.732 1.00 79.00 161 ASP A O 1
ATOM 1364 N N . SER A 1 162 ? -18.353 -1.215 -7.832 1.00 74.56 162 SER A N 1
ATOM 1365 C CA . SER A 1 162 ? -18.118 0.208 -8.115 1.00 74.56 162 SER A CA 1
ATOM 1366 C C . SER A 1 162 ? -19.087 0.735 -9.173 1.00 74.56 162 SER A C 1
ATOM 1368 O O . SER A 1 162 ? -19.664 1.810 -8.994 1.00 74.56 162 SER A O 1
ATOM 1370 N N . ARG A 1 163 ? -19.329 -0.039 -10.235 1.00 81.56 163 ARG A N 1
ATOM 1371 C CA . ARG A 1 163 ? -20.280 0.292 -11.302 1.00 81.56 163 ARG A CA 1
ATOM 1372 C C . ARG A 1 163 ? -21.706 0.411 -10.766 1.00 81.56 163 ARG A C 1
ATOM 1374 O O . ARG A 1 163 ? -22.363 1.420 -11.014 1.00 81.56 163 ARG A O 1
ATOM 1381 N N . VAL A 1 164 ? -22.158 -0.556 -9.967 1.00 81.06 164 VAL A N 1
ATOM 1382 C CA . VAL A 1 164 ? -23.495 -0.545 -9.350 1.00 81.06 164 VAL A CA 1
ATOM 1383 C C . VAL A 1 164 ? -23.682 0.673 -8.441 1.00 81.06 164 VAL A C 1
ATOM 1385 O O . VAL A 1 164 ? -24.735 1.311 -8.474 1.00 81.06 164 VAL A O 1
ATOM 1388 N N . GLN A 1 165 ? -22.673 1.041 -7.645 1.00 76.88 165 GLN A N 1
ATOM 1389 C CA . GLN A 1 165 ? -22.759 2.234 -6.794 1.00 76.88 165 GLN A CA 1
ATOM 1390 C C . GLN A 1 165 ? -22.836 3.537 -7.602 1.00 76.88 165 GLN A C 1
ATOM 1392 O O . GLN A 1 165 ? -23.584 4.437 -7.218 1.00 76.88 165 GLN A O 1
ATOM 1397 N N . LEU A 1 166 ? -22.110 3.638 -8.720 1.00 78.50 166 LEU A N 1
ATOM 1398 C CA . LEU A 1 166 ? -22.195 4.793 -9.619 1.00 78.50 166 LEU A CA 1
ATOM 1399 C C . LEU A 1 166 ? -23.581 4.916 -10.260 1.00 78.50 166 LEU A C 1
ATOM 1401 O O . LEU A 1 166 ? -24.126 6.017 -10.313 1.00 78.50 166 LEU A O 1
ATOM 1405 N N . LEU A 1 167 ? -24.174 3.797 -10.685 1.00 82.88 167 LEU A N 1
ATOM 1406 C CA . LEU A 1 167 ? -25.531 3.777 -11.237 1.00 82.88 167 LEU A CA 1
ATOM 1407 C C . LEU A 1 167 ? -26.564 4.236 -10.201 1.00 82.88 167 LEU A C 1
ATOM 1409 O O . LEU A 1 167 ? -27.320 5.162 -10.472 1.00 82.88 167 LEU A O 1
ATOM 1413 N N . LYS A 1 168 ? -26.515 3.699 -8.975 1.00 80.94 168 LYS A N 1
ATOM 1414 C CA . LYS A 1 168 ? -27.396 4.140 -7.876 1.00 80.94 168 LYS A CA 1
ATOM 1415 C C . LYS A 1 168 ? -27.260 5.631 -7.573 1.00 80.94 168 LYS A C 1
ATOM 1417 O O . LYS A 1 168 ? -28.251 6.294 -7.285 1.00 80.94 168 LYS A O 1
ATOM 1422 N N . PHE A 1 169 ? -26.039 6.164 -7.617 1.00 79.25 169 PHE A N 1
ATOM 1423 C CA . PHE A 1 169 ? -25.798 7.589 -7.403 1.00 79.25 169 PHE A CA 1
ATOM 1424 C C . PHE A 1 169 ? -26.395 8.445 -8.524 1.00 79.25 169 PHE A C 1
ATOM 1426 O O . PHE A 1 169 ? -27.065 9.436 -8.240 1.00 79.25 169 PHE A O 1
ATOM 1433 N N . ARG A 1 170 ? -26.207 8.039 -9.786 1.00 83.94 170 ARG A N 1
ATOM 1434 C CA . ARG A 1 170 ? -26.834 8.691 -10.942 1.00 83.94 170 ARG A CA 1
ATOM 1435 C C . ARG A 1 170 ? -28.356 8.695 -10.807 1.00 83.94 170 ARG A C 1
ATOM 1437 O O . ARG A 1 170 ? -28.971 9.743 -10.965 1.00 83.94 170 ARG A O 1
ATOM 1444 N N . ASP A 1 171 ? -28.949 7.557 -10.466 1.00 84.69 171 ASP A N 1
ATOM 1445 C CA . ASP A 1 171 ? -30.400 7.422 -10.348 1.00 84.69 171 ASP A CA 1
ATOM 1446 C C . ASP A 1 171 ? -30.947 8.254 -9.170 1.00 84.69 171 ASP A C 1
ATOM 1448 O O . ASP A 1 171 ? -31.995 8.887 -9.293 1.00 84.69 171 ASP A O 1
ATOM 1452 N N . ALA A 1 172 ? -30.213 8.351 -8.054 1.00 83.31 172 ALA A N 1
ATOM 1453 C CA . ALA A 1 172 ? -30.564 9.230 -6.935 1.00 83.31 172 ALA A CA 1
ATOM 1454 C C . ALA A 1 172 ? -30.518 10.721 -7.314 1.00 83.31 172 ALA A C 1
ATOM 1456 O O . ALA A 1 172 ? -31.394 11.483 -6.904 1.00 83.31 172 ALA A O 1
ATOM 1457 N N . ILE A 1 173 ? -29.530 11.133 -8.117 1.00 84.44 173 ILE A N 1
ATOM 1458 C CA . ILE A 1 173 ? -29.467 12.492 -8.667 1.00 84.44 173 ILE A CA 1
ATOM 1459 C C . ILE A 1 173 ? -30.684 12.746 -9.557 1.00 84.44 173 ILE A C 1
ATOM 1461 O O . ILE A 1 173 ? -31.407 13.707 -9.316 1.00 84.44 173 ILE A O 1
ATOM 1465 N N . LEU A 1 174 ? -30.957 11.872 -10.527 1.00 83.12 174 LEU A N 1
ATOM 1466 C CA . LEU A 1 174 ? -32.100 12.017 -11.439 1.00 83.12 174 LEU A CA 1
ATOM 1467 C C . LEU A 1 174 ? -33.438 12.076 -10.682 1.00 83.12 174 LEU A C 1
ATOM 1469 O O . LEU A 1 174 ? -34.284 12.916 -10.973 1.00 83.12 174 LEU A O 1
ATOM 1473 N N . THR A 1 175 ? -33.598 11.249 -9.646 1.00 81.12 175 THR A N 1
ATOM 1474 C CA . THR A 1 175 ? -34.795 11.245 -8.789 1.00 81.12 175 THR A CA 1
ATOM 1475 C C . THR A 1 175 ? -34.925 12.535 -7.969 1.00 81.12 175 THR A C 1
ATOM 1477 O O . THR A 1 175 ? -36.035 13.015 -7.751 1.00 81.12 175 THR A O 1
ATOM 1480 N N . SER A 1 176 ? -33.811 13.110 -7.506 1.00 76.06 176 SER A N 1
ATOM 1481 C CA . SER A 1 176 ? -33.781 14.406 -6.813 1.00 76.06 176 SER A CA 1
ATOM 1482 C C . SER A 1 176 ? -34.172 15.559 -7.744 1.00 76.06 176 SER A C 1
ATOM 1484 O O . SER A 1 176 ? -34.993 16.394 -7.368 1.00 76.06 176 SER A O 1
ATOM 1486 N N . TYR A 1 177 ? -33.644 15.574 -8.972 1.00 72.94 177 TYR A N 1
ATOM 1487 C CA . TYR A 1 177 ? -34.000 16.568 -9.989 1.00 72.94 177 TYR A CA 1
ATOM 1488 C C . TYR A 1 177 ? -35.496 16.526 -10.313 1.00 72.94 177 TYR A C 1
ATOM 1490 O O . TYR A 1 177 ? -36.172 17.537 -10.148 1.00 72.94 177 TYR A O 1
ATOM 1498 N N . HIS A 1 178 ? -36.039 15.350 -10.643 1.00 71.88 178 HIS A N 1
ATOM 1499 C CA . HIS A 1 178 ? -37.471 15.215 -10.920 1.00 71.88 178 HIS A CA 1
ATOM 1500 C C . HIS A 1 178 ? -38.350 15.565 -9.720 1.00 71.88 178 HIS A C 1
ATOM 1502 O O . HIS A 1 178 ? -39.400 16.172 -9.886 1.00 71.88 178 HIS A O 1
ATOM 1508 N N . ARG A 1 179 ? -37.931 15.231 -8.493 1.00 66.19 179 ARG A N 1
ATOM 1509 C CA . ARG A 1 179 ? -38.682 15.622 -7.295 1.00 66.19 179 ARG A CA 1
ATOM 1510 C C . ARG A 1 179 ? -38.739 17.140 -7.142 1.00 66.19 179 ARG A C 1
ATOM 1512 O O . ARG A 1 179 ? -39.791 17.639 -6.774 1.00 66.19 179 ARG A O 1
ATOM 1519 N N . ASN A 1 180 ? -37.650 17.858 -7.420 1.00 63.34 180 ASN A N 1
ATOM 1520 C CA . ASN A 1 180 ? -37.614 19.318 -7.323 1.00 63.34 180 ASN A CA 1
ATOM 1521 C C . ASN A 1 180 ? -38.443 20.009 -8.417 1.00 63.34 180 ASN A C 1
ATOM 1523 O O . ASN A 1 180 ? -39.066 21.019 -8.122 1.00 63.34 180 ASN A O 1
ATOM 1527 N N . GLU A 1 181 ? -38.529 19.462 -9.633 1.00 60.66 181 GLU A N 1
ATOM 1528 C CA . GLU A 1 181 ? -39.386 20.020 -10.698 1.00 60.66 181 GLU A CA 1
ATOM 1529 C C . GLU A 1 181 ? -40.880 20.023 -10.324 1.00 60.66 181 GLU A C 1
ATOM 1531 O O . GLU A 1 181 ? -41.591 20.972 -10.643 1.00 60.66 181 GLU A O 1
ATOM 1536 N N . VAL A 1 182 ? -41.341 19.016 -9.570 1.00 58.53 182 VAL A N 1
ATOM 1537 C CA . VAL A 1 182 ? -42.736 18.921 -9.092 1.00 58.53 182 VAL A CA 1
ATOM 1538 C C . VAL A 1 182 ? -43.064 19.963 -8.008 1.00 58.53 182 VAL A C 1
ATOM 1540 O O . VAL A 1 182 ? -44.229 20.273 -7.804 1.00 58.53 182 VAL A O 1
ATOM 1543 N N . TRP A 1 183 ? -42.068 20.531 -7.318 1.00 49.28 183 TRP A N 1
ATOM 1544 C CA . TRP A 1 183 ? -42.287 21.598 -6.324 1.00 49.28 183 TRP A CA 1
ATOM 1545 C C . TRP A 1 183 ? -42.319 23.010 -6.928 1.00 49.28 183 TRP A C 1
ATOM 1547 O O . TRP A 1 183 ? -42.697 23.950 -6.232 1.00 49.28 183 TRP A O 1
ATOM 1557 N N . PHE A 1 184 ? -41.904 23.171 -8.187 1.00 49.25 184 PHE A N 1
ATOM 1558 C CA . PHE A 1 184 ? -41.849 24.460 -8.889 1.00 49.25 184 PHE A CA 1
ATOM 1559 C C . PHE A 1 184 ? -42.899 24.601 -10.009 1.00 49.25 184 PHE A C 1
ATOM 1561 O O . PHE A 1 184 ? -42.883 25.609 -10.714 1.00 49.25 184 PHE A O 1
ATOM 1568 N N . SER A 1 185 ? -43.801 23.623 -10.164 1.00 47.97 185 SER A N 1
ATOM 1569 C CA . SER A 1 185 ? -44.981 23.675 -11.050 1.00 47.97 185 SER A CA 1
ATOM 1570 C C . SER A 1 185 ? -46.264 23.720 -10.230 1.00 47.97 185 SER A C 1
ATOM 1572 O O . SER A 1 185 ? -47.212 24.397 -10.679 1.00 47.97 185 SER A O 1
#

InterPro domains:
  IPR022709 Protein SCAI [PF12070] (14-163)

Organism: NCBI:txid192259

pLDDT: mean 84.91, std 13.47, range [42.38, 97.88]

Foldseek 3Di:
DDPLVVLQVVLVVLVVVLVVLLVCLVPDDPDPDDDCPVVSVVSLVVSLVSLVVSLVSCVVCVVSNVVVPDALLVNLLSLLSNLVSLVVVCVVPVDCVSLVSSLVSLVVSVVVVSLPPVLVPPVSLVVVLVSLVVNLVSCVVVVVVVVNVVSVVVNVVSVVSVVVVVVVVVVVVVVVVVVVVVVVD

Radius of gyration: 20.34 Å; chains: 1; bounding box: 67×43×49 Å

Sequence (185 aa):
MSKGDDVSKTFRALAEKAERKFACVRDAPLHPYGGFGLHQTHFFHNVFKAYTRLWKYQQENRAKLMASGLQRWEIGEIASRIGQLYFNQYLRTSEARFLLEAYIFYEAIFYRKYFDGSAKDRGIRFKELRFHGRFFMVALLLNRVEMVKLLVERFKELVEDSRVQLLKFRDAILTSYHRNEVWFS